Protein AF-A0A7W8EZL9-F1 (afdb_monomer)

Structure (mmCIF, N/CA/C/O backbone):
data_AF-A0A7W8EZL9-F1
#
_entry.id   AF-A0A7W8EZL9-F1
#
loop_
_atom_site.group_PDB
_atom_site.id
_atom_site.type_symbol
_atom_site.label_atom_id
_atom_site.label_alt_id
_atom_site.label_comp_id
_atom_site.label_asym_id
_atom_site.label_entity_id
_atom_site.label_seq_id
_atom_site.pdbx_PDB_ins_code
_atom_site.Cartn_x
_atom_site.Cartn_y
_atom_site.Cartn_z
_atom_site.occupancy
_atom_site.B_iso_or_equiv
_atom_site.auth_seq_id
_atom_site.auth_comp_id
_atom_site.auth_asym_id
_atom_site.auth_atom_id
_atom_site.pdbx_PDB_model_num
ATOM 1 N N . MET A 1 1 ? 24.408 17.521 -34.733 1.00 50.72 1 MET A N 1
ATOM 2 C CA . MET A 1 1 ? 23.413 16.428 -34.678 1.00 50.72 1 MET A CA 1
ATOM 3 C C . MET A 1 1 ? 22.255 16.921 -33.829 1.00 50.72 1 MET A C 1
ATOM 5 O O . MET A 1 1 ? 22.477 17.248 -32.669 1.00 50.72 1 MET A O 1
ATOM 9 N N . THR A 1 2 ? 21.087 17.134 -34.429 1.00 55.06 2 THR A N 1
ATOM 10 C CA . THR A 1 2 ? 19.998 17.903 -33.800 1.00 55.06 2 THR A CA 1
ATOM 11 C C . THR A 1 2 ? 18.978 16.982 -33.126 1.00 55.06 2 THR A C 1
ATOM 13 O O . THR A 1 2 ? 18.915 15.791 -33.429 1.00 55.06 2 THR A O 1
ATOM 16 N N . TRP A 1 3 ? 18.167 17.505 -32.199 1.00 42.34 3 TRP A N 1
ATOM 17 C CA . TRP A 1 3 ? 17.126 16.731 -31.498 1.00 42.34 3 TRP A CA 1
ATOM 18 C C . TRP A 1 3 ? 16.117 16.061 -32.454 1.00 42.34 3 TRP A C 1
ATOM 20 O O . TRP A 1 3 ? 15.594 14.992 -32.140 1.00 42.34 3 TRP A O 1
ATOM 30 N N . ALA A 1 4 ? 15.918 16.617 -33.654 1.00 45.97 4 ALA A N 1
ATOM 31 C CA . ALA A 1 4 ? 15.075 16.040 -34.701 1.00 45.97 4 ALA A CA 1
ATOM 32 C C . ALA A 1 4 ? 15.666 14.758 -35.333 1.00 45.97 4 ALA A C 1
ATOM 34 O O . ALA A 1 4 ? 14.913 13.878 -35.757 1.00 45.97 4 ALA A O 1
ATOM 35 N N . ASP A 1 5 ? 16.994 14.593 -35.327 1.00 45.16 5 ASP A N 1
ATOM 36 C CA . ASP A 1 5 ? 17.666 13.407 -35.882 1.00 45.16 5 ASP A CA 1
ATOM 37 C C . ASP A 1 5 ? 17.538 12.182 -34.959 1.00 45.16 5 ASP A C 1
ATOM 39 O O . ASP A 1 5 ? 17.477 11.045 -35.428 1.00 45.16 5 ASP A O 1
ATOM 43 N N . ARG A 1 6 ? 17.412 12.391 -33.638 1.00 48.84 6 ARG A N 1
ATOM 44 C CA . ARG A 1 6 ? 17.180 11.300 -32.668 1.00 48.84 6 ARG A CA 1
ATOM 45 C C . ARG A 1 6 ? 15.746 10.761 -32.710 1.00 48.84 6 ARG A C 1
ATOM 47 O O . ARG A 1 6 ? 15.536 9.585 -32.421 1.00 48.84 6 ARG A O 1
ATOM 54 N N . ALA A 1 7 ? 14.772 11.581 -33.109 1.00 48.62 7 ALA A N 1
ATOM 55 C CA . ALA A 1 7 ? 13.371 11.170 -33.216 1.00 48.62 7 ALA A CA 1
ATOM 56 C C . ALA A 1 7 ? 13.116 10.250 -34.426 1.00 48.62 7 ALA A C 1
ATOM 58 O O . ALA A 1 7 ? 12.355 9.289 -34.322 1.00 48.62 7 ALA A O 1
ATOM 59 N N . ARG A 1 8 ? 13.812 10.464 -35.553 1.00 48.03 8 ARG A N 1
ATOM 60 C CA . ARG A 1 8 ? 13.671 9.615 -36.754 1.00 48.03 8 ARG A CA 1
ATOM 61 C C . ARG A 1 8 ? 14.261 8.210 -36.591 1.00 48.03 8 ARG A C 1
ATOM 63 O O . ARG A 1 8 ? 13.767 7.277 -37.215 1.00 48.03 8 ARG A O 1
ATOM 70 N N . LEU A 1 9 ? 15.239 8.025 -35.702 1.00 46.66 9 LEU A N 1
ATOM 71 C CA . LEU A 1 9 ? 15.816 6.707 -35.401 1.00 46.66 9 LEU A CA 1
ATOM 72 C C . LEU A 1 9 ? 14.954 5.845 -34.458 1.00 46.66 9 LEU A C 1
ATOM 74 O O . LEU A 1 9 ? 15.150 4.635 -34.410 1.00 46.66 9 LEU A O 1
ATOM 78 N N . ARG A 1 10 ? 13.969 6.422 -33.751 1.00 46.41 10 ARG A N 1
ATOM 79 C CA . ARG A 1 10 ? 13.059 5.670 -32.859 1.00 46.41 10 ARG A CA 1
ATOM 80 C C . ARG A 1 10 ? 11.720 5.275 -33.489 1.00 46.41 10 ARG A C 1
ATOM 82 O O . ARG A 1 10 ? 11.052 4.400 -32.955 1.00 46.41 10 ARG A O 1
ATOM 89 N N . VAL A 1 11 ? 11.354 5.839 -34.642 1.00 44.09 11 VAL A N 1
ATOM 90 C CA . VAL A 1 11 ? 10.097 5.502 -35.349 1.00 44.09 11 VAL A CA 1
ATOM 91 C C . VAL A 1 11 ? 10.302 4.438 -36.448 1.00 44.09 11 VAL A C 1
ATOM 93 O O . VAL A 1 11 ? 9.348 3.805 -36.887 1.00 44.09 11 VAL A O 1
ATOM 96 N N . GLY A 1 12 ? 11.548 4.137 -36.836 1.00 38.25 12 GLY A N 1
ATOM 97 C CA . GLY A 1 12 ? 11.868 3.106 -37.839 1.00 38.25 12 GLY A CA 1
ATOM 98 C C . GLY A 1 12 ? 11.891 1.652 -37.339 1.00 38.25 12 GLY A C 1
ATOM 99 O O . GLY A 1 12 ? 12.060 0.743 -38.149 1.00 38.25 12 GLY A O 1
ATOM 100 N N . ALA A 1 13 ? 11.727 1.407 -36.035 1.00 42.81 13 ALA A N 1
ATOM 101 C CA . ALA A 1 13 ? 11.873 0.073 -35.433 1.00 42.81 13 ALA A CA 1
ATOM 102 C C . ALA A 1 13 ? 10.544 -0.676 -35.193 1.00 42.81 13 ALA A C 1
ATOM 104 O O . ALA A 1 13 ? 10.566 -1.825 -34.763 1.00 42.81 13 ALA A O 1
ATOM 105 N N . LEU A 1 14 ? 9.393 -0.062 -35.491 1.00 43.88 14 LEU A N 1
ATOM 106 C CA . LEU A 1 14 ? 8.061 -0.623 -35.200 1.00 43.88 14 LEU A CA 1
ATOM 107 C C . LEU A 1 14 ? 7.292 -1.148 -36.426 1.00 43.88 14 LEU A C 1
ATOM 109 O O . LEU A 1 14 ? 6.127 -1.506 -36.303 1.00 43.88 14 LEU A O 1
ATOM 113 N N . LEU A 1 15 ? 7.924 -1.251 -37.602 1.00 42.47 15 LEU A N 1
ATOM 114 C CA . LEU A 1 15 ? 7.253 -1.704 -38.835 1.00 42.47 15 LEU A CA 1
ATOM 115 C C . LEU A 1 15 ? 7.944 -2.870 -39.559 1.00 42.47 15 LEU A C 1
ATOM 117 O O . LEU A 1 15 ? 7.815 -3.018 -40.771 1.00 42.47 15 LEU A O 1
ATOM 121 N N . ARG A 1 16 ? 8.662 -3.738 -38.837 1.00 43.72 16 ARG A N 1
ATOM 122 C CA . ARG A 1 16 ? 9.203 -4.988 -39.405 1.00 43.72 16 ARG A CA 1
ATOM 123 C C . ARG A 1 16 ? 9.159 -6.148 -38.413 1.00 43.72 16 ARG A C 1
ATOM 125 O O . ARG A 1 16 ? 10.200 -6.635 -38.006 1.00 43.72 16 ARG A O 1
ATOM 132 N N . TYR A 1 17 ? 7.963 -6.591 -38.033 1.00 37.88 17 TYR A N 1
ATOM 133 C CA . TYR A 1 17 ? 7.749 -7.934 -37.466 1.00 37.88 17 TYR A CA 1
ATOM 134 C C . TYR A 1 17 ? 6.328 -8.416 -37.781 1.00 37.88 17 TYR A C 1
ATOM 136 O O . TYR A 1 17 ? 5.528 -8.753 -36.918 1.00 37.88 17 TYR A O 1
ATOM 144 N N . GLY A 1 18 ? 5.995 -8.381 -39.066 1.00 39.09 18 GLY A N 1
ATOM 145 C CA . GLY A 1 18 ? 4.718 -8.845 -39.583 1.00 39.09 18 GLY A CA 1
ATOM 146 C C . GLY A 1 18 ? 4.897 -9.293 -41.016 1.00 39.09 18 GLY A C 1
ATOM 147 O O . GLY A 1 18 ? 4.371 -8.649 -41.905 1.00 39.09 18 GLY A O 1
ATOM 148 N N . ASP A 1 19 ? 5.718 -10.323 -41.235 1.00 36.56 19 ASP A N 1
ATOM 149 C CA . ASP A 1 19 ? 5.642 -11.133 -42.449 1.00 36.56 19 ASP A CA 1
ATOM 150 C C . ASP A 1 19 ? 6.476 -12.420 -42.337 1.00 36.56 19 ASP A C 1
ATOM 152 O O . ASP A 1 19 ? 7.670 -12.373 -42.039 1.00 36.56 19 ASP A O 1
ATOM 156 N N . ARG A 1 20 ? 5.824 -13.543 -42.689 1.00 37.62 20 ARG A N 1
ATOM 157 C CA . ARG A 1 20 ? 6.310 -14.939 -42.840 1.00 37.62 20 ARG A CA 1
ATOM 158 C C . ARG A 1 20 ? 6.456 -15.739 -41.528 1.00 37.62 20 ARG A C 1
ATOM 160 O O . ARG A 1 20 ? 7.102 -15.296 -40.598 1.00 37.62 20 ARG A O 1
ATOM 167 N N . ALA A 1 21 ? 5.933 -16.957 -41.373 1.00 36.78 21 ALA A N 1
ATOM 168 C CA . ALA A 1 21 ? 5.342 -17.896 -42.318 1.00 36.78 21 ALA A CA 1
ATOM 169 C C . ALA A 1 21 ? 4.338 -18.820 -41.605 1.00 36.78 21 ALA A C 1
ATOM 171 O O . ALA A 1 21 ? 4.583 -19.296 -40.497 1.00 36.78 21 ALA A O 1
ATOM 172 N N . ALA A 1 22 ? 3.239 -19.125 -42.296 1.00 45.00 22 ALA A N 1
ATOM 173 C CA . ALA A 1 22 ? 2.438 -20.309 -42.040 1.00 45.00 22 ALA A CA 1
ATOM 174 C C . ALA A 1 22 ? 3.308 -21.554 -42.287 1.00 45.00 22 ALA A C 1
ATOM 176 O O . ALA A 1 22 ? 3.798 -21.763 -43.396 1.00 45.00 22 ALA A O 1
ATOM 177 N N . GLY A 1 23 ? 3.518 -22.360 -41.248 1.00 32.44 23 GLY A N 1
ATOM 178 C CA . GLY A 1 23 ? 4.362 -23.549 -41.298 1.00 32.44 23 GLY A CA 1
ATOM 179 C C . GLY A 1 23 ? 3.816 -24.662 -40.411 1.00 32.44 23 GLY A C 1
ATOM 180 O O . GLY A 1 23 ? 4.021 -24.651 -39.207 1.00 32.44 23 GLY A O 1
ATOM 181 N N . ALA A 1 24 ? 3.109 -25.593 -41.051 1.00 33.69 24 ALA A N 1
ATOM 182 C CA . ALA A 1 24 ? 2.991 -27.020 -40.743 1.00 33.69 24 ALA A CA 1
ATOM 183 C C . ALA A 1 24 ? 2.863 -27.477 -39.270 1.00 33.69 24 ALA A C 1
ATOM 185 O O . ALA A 1 24 ? 3.827 -27.576 -38.515 1.00 33.69 24 ALA A O 1
ATOM 186 N N . TRP A 1 25 ? 1.661 -27.950 -38.942 1.00 32.34 25 TRP A N 1
ATOM 187 C CA . TRP A 1 25 ? 1.390 -28.861 -37.831 1.00 32.34 25 TRP A CA 1
ATOM 188 C C . TRP A 1 25 ? 2.060 -30.228 -38.050 1.00 32.34 25 TRP A C 1
ATOM 190 O O . TRP A 1 25 ? 1.836 -30.837 -39.099 1.00 32.34 25 TRP A O 1
ATOM 200 N N . PRO A 1 26 ? 2.742 -30.810 -37.048 1.00 36.78 26 PRO A N 1
ATOM 201 C CA . PRO A 1 26 ? 2.978 -32.243 -37.006 1.00 36.78 26 PRO A CA 1
ATOM 202 C C . PRO A 1 26 ? 1.987 -32.923 -36.050 1.00 36.78 26 PRO A C 1
ATOM 204 O O . PRO A 1 26 ? 2.109 -32.858 -34.828 1.00 36.78 26 PRO A O 1
ATOM 207 N N . GLN A 1 27 ? 1.033 -33.666 -36.619 1.00 46.28 27 GLN A N 1
ATOM 208 C CA . GLN A 1 27 ? 0.380 -34.776 -35.925 1.00 46.28 27 GLN A CA 1
ATOM 209 C C . GLN A 1 27 ? 1.429 -35.845 -35.576 1.00 46.28 27 GLN A C 1
ATOM 211 O O . GLN A 1 27 ? 1.946 -36.506 -36.477 1.00 46.28 27 GLN A O 1
ATOM 216 N N . ARG A 1 28 ? 1.665 -36.129 -34.289 1.00 43.06 28 ARG A N 1
ATOM 217 C CA . ARG A 1 28 ? 2.178 -37.445 -33.860 1.00 43.06 28 ARG A CA 1
ATOM 218 C C . ARG A 1 28 ? 1.486 -37.962 -32.597 1.00 43.06 28 ARG A C 1
ATOM 220 O O . ARG A 1 28 ? 1.788 -37.596 -31.473 1.00 43.06 28 ARG A O 1
ATOM 227 N N . ARG A 1 29 ? 0.528 -38.849 -32.876 1.00 40.72 29 ARG A N 1
ATOM 228 C CA . ARG A 1 29 ? 0.106 -40.068 -32.165 1.00 40.72 29 ARG A CA 1
ATOM 229 C C . ARG A 1 29 ? 0.638 -40.300 -30.737 1.00 40.72 29 ARG A C 1
ATOM 231 O O . ARG A 1 29 ? 1.798 -40.636 -30.536 1.00 40.72 29 ARG A O 1
ATOM 238 N N . ARG A 1 30 ? -0.328 -40.311 -29.811 1.00 46.62 30 ARG A N 1
ATOM 239 C CA . ARG A 1 30 ? -0.578 -41.296 -28.737 1.00 46.62 30 ARG A CA 1
ATOM 240 C C . ARG A 1 30 ? 0.568 -42.267 -28.412 1.00 46.62 30 ARG A C 1
ATOM 242 O O . ARG A 1 30 ? 0.774 -43.236 -29.142 1.00 46.62 30 ARG A O 1
ATOM 249 N N . ARG A 1 31 ? 1.115 -42.143 -27.201 1.00 41.78 31 ARG A N 1
ATOM 250 C CA . ARG A 1 31 ? 1.396 -43.295 -26.333 1.0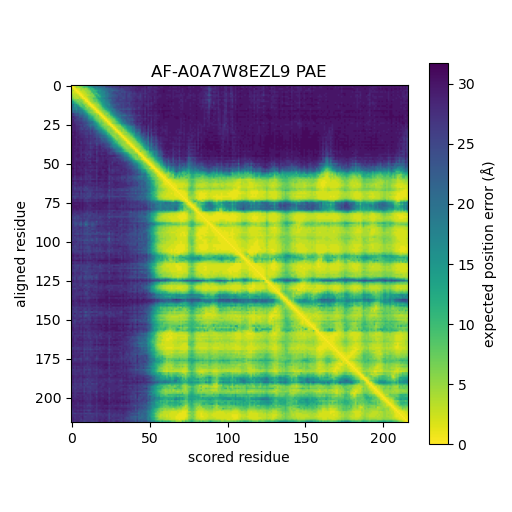0 41.78 31 ARG A CA 1
ATOM 251 C C . ARG A 1 31 ? 0.967 -42.977 -24.906 1.00 41.78 31 ARG A C 1
ATOM 253 O O . ARG A 1 31 ? 1.402 -42.004 -24.308 1.00 41.78 31 ARG A O 1
ATOM 260 N N . SER A 1 32 ? 0.058 -43.808 -24.423 1.00 40.78 32 SER A N 1
ATOM 261 C CA . SER A 1 32 ? -0.443 -43.859 -23.063 1.00 40.78 32 SER A CA 1
ATOM 262 C C . SER A 1 32 ? 0.686 -44.233 -22.106 1.00 40.78 32 SER A C 1
ATOM 264 O O . SER A 1 32 ? 1.330 -45.261 -22.301 1.00 40.78 32 SER A O 1
ATOM 266 N N . ALA A 1 33 ? 0.866 -43.457 -21.044 1.00 37.91 33 ALA A N 1
ATOM 267 C CA . ALA A 1 33 ? 1.546 -43.905 -19.839 1.00 37.91 33 ALA A CA 1
ATOM 268 C C . ALA A 1 33 ? 0.655 -43.528 -18.654 1.00 37.91 33 ALA A C 1
ATOM 270 O O . ALA A 1 33 ? 0.524 -42.363 -18.290 1.00 37.91 33 ALA A O 1
ATOM 271 N N . ARG A 1 34 ? -0.028 -44.541 -18.112 1.00 41.44 34 ARG A N 1
ATOM 272 C CA . ARG A 1 34 ? -0.633 -44.489 -16.783 1.00 41.44 34 ARG A CA 1
ATOM 273 C C . ARG A 1 34 ? 0.505 -44.256 -15.790 1.00 41.44 34 ARG A C 1
ATOM 275 O O . ARG A 1 34 ? 1.367 -45.121 -15.670 1.00 41.44 34 ARG A O 1
ATOM 282 N N . ALA A 1 35 ? 0.494 -43.130 -15.090 1.00 38.41 35 ALA A N 1
ATOM 283 C CA . ALA A 1 35 ? 1.269 -42.952 -13.870 1.00 38.41 35 ALA A CA 1
ATOM 284 C C . ALA A 1 35 ? 0.278 -42.856 -12.710 1.00 38.41 35 ALA A C 1
ATOM 286 O O . ALA A 1 35 ? -0.702 -42.114 -12.767 1.00 38.41 35 ALA A O 1
ATOM 287 N N . ALA A 1 36 ? 0.489 -43.735 -11.737 1.00 36.88 36 ALA A N 1
ATOM 288 C CA . ALA A 1 36 ? -0.412 -44.037 -10.647 1.00 36.88 36 ALA A CA 1
ATOM 289 C C . ALA A 1 36 ? -0.671 -42.820 -9.752 1.00 36.88 36 ALA A C 1
ATOM 291 O O . ALA A 1 36 ? 0.246 -42.111 -9.344 1.00 36.88 36 ALA A O 1
ATOM 292 N N . VAL A 1 37 ? -1.945 -42.638 -9.417 1.00 40.25 37 VAL A N 1
ATOM 293 C CA . VAL A 1 37 ? -2.403 -41.812 -8.304 1.00 40.25 37 VAL A CA 1
ATOM 294 C C . VAL A 1 37 ? -1.892 -42.457 -7.018 1.00 40.25 37 VAL A C 1
ATOM 296 O O . VAL A 1 37 ? -2.351 -43.533 -6.646 1.00 40.25 37 VAL A O 1
ATOM 299 N N . ALA A 1 38 ? -0.954 -41.806 -6.338 1.00 38.72 38 ALA A N 1
ATOM 300 C CA . ALA A 1 38 ? -0.678 -42.062 -4.931 1.00 38.72 38 ALA A CA 1
ATOM 301 C C . ALA A 1 38 ? -1.292 -40.912 -4.129 1.00 38.72 38 ALA A C 1
ATOM 303 O O . ALA A 1 38 ? -0.630 -39.934 -3.792 1.00 38.72 38 ALA A O 1
ATOM 304 N N . ALA A 1 39 ? -2.597 -41.010 -3.878 1.00 38.03 39 ALA A N 1
ATOM 305 C CA . ALA A 1 39 ? -3.237 -40.221 -2.842 1.00 38.03 39 ALA A CA 1
ATOM 306 C C . ALA A 1 39 ? -2.803 -40.816 -1.498 1.00 38.03 39 ALA A C 1
ATOM 308 O O . ALA A 1 39 ? -3.225 -41.912 -1.132 1.00 38.03 39 ALA A O 1
ATOM 309 N N . LEU A 1 40 ? -1.938 -40.109 -0.774 1.00 36.03 40 LEU A N 1
ATOM 310 C CA . LEU A 1 40 ? -1.767 -40.330 0.657 1.00 36.03 40 LEU A CA 1
ATOM 311 C C . LEU A 1 40 ? -3.064 -39.880 1.333 1.00 36.03 40 LEU A C 1
ATOM 313 O O . LEU A 1 40 ? -3.257 -38.708 1.645 1.00 36.03 40 LEU A O 1
ATOM 317 N N . ALA A 1 41 ? -3.984 -40.826 1.494 1.00 39.94 41 ALA A N 1
ATOM 318 C CA . ALA A 1 41 ? -5.137 -40.668 2.355 1.00 39.94 41 ALA A CA 1
ATOM 319 C C . ALA A 1 41 ? -4.627 -40.580 3.797 1.00 39.94 41 ALA A C 1
ATOM 321 O O . ALA A 1 41 ? -4.311 -41.591 4.422 1.00 39.94 41 ALA A O 1
ATOM 322 N N . MET A 1 42 ? -4.534 -39.364 4.333 1.00 41.34 42 MET A N 1
ATOM 323 C CA . MET A 1 42 ? -4.603 -39.198 5.777 1.00 41.34 42 MET A CA 1
ATOM 324 C C . MET A 1 42 ? -5.999 -39.656 6.198 1.00 41.34 42 MET A C 1
ATOM 326 O O . MET A 1 42 ? -6.994 -38.989 5.917 1.00 41.34 42 MET A O 1
ATOM 330 N N . THR A 1 43 ? -6.087 -40.814 6.845 1.00 42.41 43 THR A N 1
ATOM 331 C CA . THR A 1 43 ? -7.250 -41.204 7.642 1.00 42.41 43 THR A CA 1
ATOM 332 C C . THR A 1 43 ? -7.387 -40.213 8.793 1.00 42.41 43 THR A C 1
ATOM 334 O O . THR A 1 43 ? -6.880 -40.437 9.890 1.00 42.41 43 THR A O 1
ATOM 337 N N . ALA A 1 44 ? -8.056 -39.089 8.540 1.00 45.50 44 ALA A N 1
ATOM 338 C CA . ALA A 1 44 ? -8.675 -38.319 9.599 1.00 45.50 44 ALA A CA 1
ATOM 339 C C . ALA A 1 44 ? -9.789 -39.200 10.172 1.00 45.50 44 ALA A C 1
ATOM 341 O O . ALA A 1 44 ? -10.765 -39.515 9.490 1.00 45.50 44 ALA A O 1
ATOM 342 N N . VAL A 1 45 ? -9.599 -39.658 11.407 1.00 42.31 45 VAL A N 1
ATOM 343 C CA . VAL A 1 45 ? -10.655 -40.269 12.211 1.00 42.31 45 VAL A CA 1
ATOM 344 C C . VAL A 1 45 ? -11.785 -39.245 12.292 1.00 42.31 45 VAL A C 1
ATOM 346 O O . VAL A 1 45 ? -11.684 -38.256 13.013 1.00 42.31 45 VAL A O 1
ATOM 349 N N . LEU A 1 46 ? -12.840 -39.446 11.502 1.00 40.22 46 LEU A N 1
ATOM 350 C CA . LEU A 1 46 ? -14.080 -38.692 11.617 1.00 40.22 46 LEU A CA 1
ATOM 351 C C . LEU A 1 46 ? -14.728 -39.106 12.936 1.00 40.22 46 LEU A C 1
ATOM 353 O O . LEU A 1 46 ? -15.461 -40.091 13.005 1.00 40.22 46 LEU A O 1
ATOM 357 N N . THR A 1 47 ? -14.431 -38.372 14.004 1.00 48.94 47 THR A N 1
ATOM 358 C CA . THR A 1 47 ? -15.311 -38.363 15.165 1.00 48.94 47 THR A CA 1
ATOM 359 C C . THR A 1 47 ? -16.610 -37.682 14.718 1.00 48.94 47 THR A C 1
ATOM 361 O O . THR A 1 47 ? -16.573 -36.546 14.240 1.00 48.94 47 THR A O 1
ATOM 364 N N . PRO A 1 48 ? -17.783 -38.327 14.842 1.00 45.53 48 PRO A N 1
ATOM 365 C CA . PRO A 1 48 ? -19.055 -37.767 14.373 1.00 45.53 48 PRO A CA 1
ATOM 366 C C . PRO A 1 48 ? -19.556 -36.568 15.206 1.00 45.53 48 PRO A C 1
ATOM 368 O O . PRO A 1 48 ? -20.713 -36.186 15.095 1.00 45.53 48 PRO A O 1
ATOM 371 N N . ASN A 1 49 ? -18.685 -35.950 16.009 1.00 45.88 49 ASN A N 1
ATOM 372 C CA . ASN A 1 49 ? -18.991 -34.836 16.904 1.00 45.88 49 ASN A CA 1
ATOM 373 C C . ASN A 1 49 ? -18.065 -33.623 16.722 1.00 45.88 49 ASN A C 1
ATOM 375 O O . ASN A 1 49 ? -18.038 -32.746 17.583 1.00 45.88 49 ASN A O 1
ATOM 379 N N . ALA A 1 50 ? -17.322 -33.529 15.613 1.00 42.66 50 ALA A N 1
ATOM 380 C CA . ALA A 1 50 ? -16.670 -32.277 15.240 1.00 42.66 50 ALA A CA 1
ATOM 381 C C . ALA A 1 50 ? -17.742 -31.275 14.779 1.00 42.66 50 ALA A C 1
ATOM 383 O O . ALA A 1 50 ? -18.000 -31.104 13.589 1.00 42.66 50 ALA A O 1
ATOM 384 N N . THR A 1 51 ? -18.411 -30.644 15.746 1.00 48.41 51 THR A N 1
ATOM 385 C CA . THR A 1 51 ? -19.177 -29.417 15.537 1.00 48.41 51 THR A CA 1
ATOM 386 C C . THR A 1 51 ? -18.304 -28.468 14.734 1.00 48.41 51 THR A C 1
ATOM 388 O O . THR A 1 51 ? -17.244 -28.067 15.214 1.00 48.41 51 THR A O 1
ATOM 391 N N . LEU A 1 52 ? -18.730 -28.153 13.508 1.00 46.53 52 LEU A N 1
ATOM 392 C CA . LEU A 1 52 ? -18.169 -27.072 12.709 1.00 46.53 52 LEU A CA 1
ATOM 393 C C . LEU A 1 52 ? -18.207 -25.822 13.590 1.00 46.53 52 LEU A C 1
ATOM 395 O O . LEU A 1 52 ? -19.272 -25.239 13.789 1.00 46.53 52 LEU A O 1
ATOM 399 N N . SER A 1 53 ? -17.070 -25.463 14.191 1.00 40.56 53 SER A N 1
ATOM 400 C CA . SER A 1 53 ? -16.951 -24.193 14.891 1.00 40.56 53 SER A CA 1
ATOM 401 C C . SER A 1 53 ? -17.335 -23.115 13.882 1.00 40.56 53 SER A C 1
ATOM 403 O O . SER A 1 53 ? -16.787 -23.124 12.773 1.00 40.56 53 SER A O 1
ATOM 405 N N . PRO A 1 54 ? -18.298 -22.234 14.201 1.00 48.66 54 PRO A N 1
ATOM 406 C CA . PRO A 1 54 ? -18.619 -21.134 13.310 1.00 48.66 54 PRO A CA 1
ATOM 407 C C . PRO A 1 54 ? -17.316 -20.391 13.029 1.00 48.66 54 PRO A C 1
ATOM 409 O O . PRO A 1 54 ? -16.566 -20.094 13.962 1.00 48.66 54 PRO A O 1
ATOM 412 N N . ALA A 1 55 ? -17.015 -20.171 11.746 1.00 56.16 55 ALA A N 1
ATOM 413 C CA . ALA A 1 55 ? -15.865 -19.376 11.348 1.00 56.16 55 ALA A CA 1
ATOM 414 C C . ALA A 1 55 ? -15.931 -18.066 12.139 1.00 56.16 55 ALA A C 1
ATOM 416 O O . ALA A 1 55 ? -16.924 -17.341 12.042 1.00 56.16 55 ALA A O 1
ATOM 417 N N . ALA A 1 56 ? -14.937 -17.832 12.999 1.00 62.56 56 ALA A N 1
ATOM 418 C CA . ALA A 1 56 ? -14.906 -16.640 13.829 1.00 62.56 56 ALA A CA 1
ATOM 419 C C . ALA A 1 56 ? -15.027 -15.423 12.907 1.00 62.56 56 ALA A C 1
ATOM 421 O O . ALA A 1 56 ? -14.308 -15.329 11.909 1.00 62.56 56 ALA A O 1
ATOM 422 N N . ALA A 1 57 ? -15.974 -14.534 13.209 1.00 70.88 57 ALA A N 1
ATOM 423 C CA . ALA A 1 57 ? -16.135 -13.305 12.450 1.00 70.88 57 ALA A CA 1
ATOM 424 C C . ALA A 1 57 ? -14.799 -12.550 12.449 1.00 70.88 57 ALA A C 1
ATOM 426 O O . ALA A 1 57 ? -14.148 -12.431 13.491 1.00 70.88 57 ALA A O 1
ATOM 427 N N . ALA A 1 58 ? -14.375 -12.085 11.274 1.00 73.62 58 ALA A N 1
ATOM 428 C CA . ALA A 1 58 ? -13.148 -11.314 11.158 1.00 73.62 58 ALA A CA 1
ATOM 429 C C . ALA A 1 58 ? -13.250 -10.040 12.025 1.00 73.62 58 ALA A C 1
ATOM 431 O O . ALA A 1 58 ? -14.313 -9.413 12.056 1.00 73.62 58 ALA A O 1
ATOM 432 N N . PRO A 1 59 ? -12.186 -9.659 12.756 1.00 76.50 59 PRO A N 1
ATOM 433 C CA . PRO A 1 59 ? -12.262 -8.556 13.705 1.00 76.50 59 PRO A CA 1
ATOM 434 C C . PRO A 1 59 ? -12.506 -7.219 13.000 1.00 76.50 59 PRO A C 1
ATOM 436 O O . PRO A 1 59 ? -11.880 -6.900 11.993 1.00 76.50 59 PRO A O 1
ATOM 439 N N . THR A 1 60 ? -13.388 -6.402 13.568 1.00 83.00 60 THR A N 1
ATOM 440 C CA . THR A 1 60 ? -13.615 -5.008 13.148 1.00 83.00 60 THR A CA 1
ATOM 441 C C . THR A 1 60 ? -12.729 -4.024 13.917 1.00 83.00 60 THR A C 1
ATOM 443 O O . THR A 1 60 ? -12.923 -2.819 13.840 1.00 83.00 60 THR A O 1
ATOM 446 N N . ALA A 1 61 ? -11.781 -4.524 14.708 1.00 85.44 61 ALA A N 1
ATOM 447 C CA . ALA A 1 61 ? -10.770 -3.697 15.344 1.00 85.44 61 ALA A CA 1
ATOM 448 C C . ALA A 1 61 ? -9.594 -3.492 14.385 1.00 85.44 61 ALA A C 1
ATOM 450 O O . ALA A 1 61 ? -9.219 -4.410 13.654 1.00 85.44 61 ALA A O 1
ATOM 451 N N . ASP A 1 62 ? -9.000 -2.304 14.444 1.00 87.00 62 ASP A N 1
ATOM 452 C CA . ASP A 1 62 ? -7.741 -2.003 13.776 1.00 87.00 62 ASP A CA 1
ATOM 453 C C . ASP A 1 62 ? -6.625 -2.922 14.283 1.00 87.00 62 ASP A C 1
ATOM 455 O O . ASP A 1 62 ? -6.367 -3.011 15.486 1.00 87.00 62 ASP A O 1
ATOM 459 N N . MET A 1 63 ? -5.938 -3.576 13.353 1.00 90.00 63 MET A N 1
ATOM 460 C CA . MET A 1 63 ? -4.789 -4.437 13.618 1.00 90.00 63 MET A CA 1
ATOM 461 C C . MET A 1 63 ? -3.581 -4.003 12.779 1.00 90.00 63 MET A C 1
ATOM 463 O O . MET A 1 63 ? -3.742 -3.292 11.781 1.00 90.00 63 MET A O 1
ATOM 467 N N . PRO A 1 64 ? -2.362 -4.448 13.129 1.00 90.06 64 PRO A N 1
ATOM 468 C CA . PRO A 1 64 ? -1.209 -4.298 12.252 1.00 90.06 64 PRO A CA 1
ATOM 469 C C . PRO A 1 64 ? -1.461 -4.928 10.876 1.00 90.06 64 PRO A C 1
ATOM 471 O O . PRO A 1 64 ? -2.186 -5.921 10.753 1.00 90.06 64 PRO A O 1
ATOM 474 N N . LEU A 1 65 ? -0.821 -4.380 9.840 1.00 91.00 65 LEU A N 1
ATOM 475 C CA . LEU A 1 65 ? -0.773 -5.052 8.541 1.00 91.00 65 LEU A CA 1
ATOM 476 C C . LEU A 1 65 ? -0.096 -6.431 8.688 1.00 91.00 65 LEU A C 1
ATOM 478 O O . LEU A 1 65 ? 0.824 -6.572 9.499 1.00 91.00 65 LEU A O 1
ATOM 482 N N . PRO A 1 66 ? -0.496 -7.449 7.901 1.00 90.12 66 PRO A N 1
ATOM 483 C CA . PRO A 1 66 ? 0.153 -8.756 7.921 1.00 90.12 66 PRO A CA 1
ATOM 484 C C . PRO A 1 66 ? 1.656 -8.646 7.674 1.00 90.12 66 PRO A C 1
ATOM 486 O O . PRO A 1 66 ? 2.103 -7.844 6.850 1.00 90.12 66 PRO A O 1
ATOM 489 N N . SER A 1 67 ? 2.435 -9.465 8.377 1.00 88.44 67 SER A N 1
ATOM 490 C CA . SER A 1 67 ? 3.861 -9.627 8.106 1.00 88.44 67 SER A CA 1
ATOM 491 C C . SER A 1 67 ? 4.081 -10.506 6.867 1.00 88.44 67 SER A C 1
ATOM 493 O O . SER A 1 67 ? 3.275 -11.385 6.559 1.00 88.44 67 SER A O 1
ATOM 495 N N . GLY A 1 68 ? 5.182 -10.270 6.147 1.00 92.75 68 GLY A N 1
ATOM 496 C CA . GLY A 1 68 ? 5.520 -10.981 4.909 1.00 92.75 68 GLY A CA 1
ATOM 497 C C . GLY A 1 68 ? 5.173 -10.203 3.637 1.00 92.75 68 GLY A C 1
A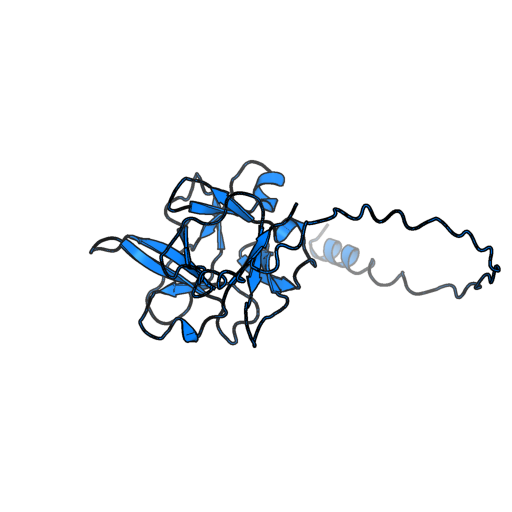TOM 498 O O . GLY A 1 68 ? 4.830 -9.022 3.691 1.00 92.75 68 GLY A O 1
ATOM 499 N N . VAL A 1 69 ? 5.306 -10.868 2.485 1.00 95.88 69 VAL A N 1
ATOM 500 C CA . VAL A 1 69 ? 5.047 -10.266 1.170 1.00 95.88 69 VAL A CA 1
ATOM 501 C C . VAL A 1 69 ? 3.618 -10.568 0.723 1.00 95.88 69 VAL A C 1
ATOM 503 O O . VAL A 1 69 ? 3.146 -11.704 0.786 1.00 95.88 69 VAL A O 1
ATOM 506 N N . PHE A 1 70 ? 2.913 -9.543 0.256 1.00 95.75 70 PHE A N 1
ATOM 507 C CA . PHE A 1 70 ? 1.529 -9.647 -0.192 1.00 95.75 70 PHE A CA 1
ATOM 508 C C . PHE A 1 70 ? 1.231 -8.716 -1.371 1.00 95.75 70 PHE A C 1
ATOM 510 O O . PHE A 1 70 ? 1.972 -7.782 -1.674 1.00 95.75 70 PHE A O 1
ATOM 517 N N . ARG A 1 71 ? 0.107 -8.972 -2.040 1.00 95.06 71 ARG A N 1
ATOM 518 C CA . ARG A 1 71 ? -0.540 -8.057 -2.983 1.00 95.06 71 ARG A CA 1
ATOM 519 C C . ARG A 1 71 ? -1.746 -7.415 -2.311 1.00 95.06 71 ARG A C 1
ATOM 521 O O . ARG A 1 71 ? -2.481 -8.084 -1.586 1.00 95.06 71 ARG A O 1
ATOM 528 N N . LEU A 1 72 ? -1.966 -6.137 -2.596 1.00 93.81 72 LEU A N 1
ATOM 529 C CA . LEU A 1 72 ? -3.183 -5.424 -2.221 1.00 93.81 72 LEU A CA 1
ATOM 530 C C . LEU A 1 72 ? -4.146 -5.444 -3.402 1.00 93.81 72 LEU A C 1
ATOM 532 O O . LEU A 1 72 ? -3.935 -4.729 -4.382 1.00 93.81 72 LEU A O 1
ATOM 536 N N . GLN A 1 73 ? -5.163 -6.295 -3.318 1.00 91.44 73 GLN A N 1
ATOM 537 C CA . GLN A 1 73 ? -6.179 -6.468 -4.350 1.00 91.44 73 GLN A CA 1
ATOM 538 C C . GLN A 1 73 ? -7.449 -5.699 -3.995 1.00 91.44 73 GLN A C 1
ATOM 540 O O . GLN A 1 73 ? -7.882 -5.693 -2.842 1.00 91.44 73 GLN A O 1
ATOM 545 N N . LEU A 1 74 ? -8.075 -5.092 -4.997 1.00 87.19 74 LEU A N 1
ATOM 546 C CA . LEU A 1 74 ? -9.362 -4.442 -4.845 1.00 87.19 74 LEU A CA 1
ATOM 547 C C . LEU A 1 74 ? -10.518 -5.445 -4.859 1.00 87.19 74 LEU A C 1
ATOM 549 O O . LEU A 1 74 ? -10.762 -6.167 -5.817 1.00 87.19 74 LEU A O 1
ATOM 553 N N . GLY A 1 75 ? -11.293 -5.398 -3.789 1.00 72.19 75 GLY A N 1
ATOM 554 C CA . GLY A 1 75 ? -12.643 -5.909 -3.683 1.00 72.19 75 GLY A CA 1
ATOM 555 C C . GLY A 1 75 ? -12.755 -7.377 -3.285 1.00 72.19 75 GLY A C 1
ATOM 556 O O . GLY A 1 75 ? -12.937 -8.275 -4.105 1.00 72.19 75 GLY A O 1
ATOM 557 N N . SER A 1 76 ? -12.820 -7.584 -1.973 1.00 54.47 76 SER A N 1
ATOM 558 C CA . SER A 1 76 ? -13.633 -8.659 -1.412 1.00 54.47 76 SER A CA 1
ATOM 559 C C . SER A 1 76 ? -15.127 -8.323 -1.602 1.00 54.47 76 SER A C 1
ATOM 561 O O . SER A 1 76 ? -15.550 -7.181 -1.426 1.00 54.47 76 SER A O 1
ATOM 563 N N . GLY A 1 77 ? -15.950 -9.305 -1.994 1.00 45.72 77 GLY A N 1
ATOM 564 C CA . GLY A 1 77 ? -17.407 -9.142 -2.153 1.00 45.72 77 GLY A CA 1
ATOM 565 C C . GLY A 1 77 ? -17.913 -8.990 -3.600 1.00 45.72 77 GLY A C 1
ATOM 566 O O . GLY A 1 77 ? -17.219 -9.297 -4.564 1.00 45.72 77 GLY A O 1
ATOM 567 N N . ARG A 1 78 ? -19.177 -8.561 -3.769 1.00 36.59 78 ARG A N 1
ATOM 568 C CA . ARG A 1 78 ? -19.934 -8.628 -5.048 1.00 36.59 78 ARG A CA 1
ATOM 569 C C . ARG A 1 78 ? -19.453 -7.683 -6.165 1.00 36.59 78 ARG A C 1
ATOM 571 O O . ARG A 1 78 ? -19.942 -7.795 -7.284 1.00 36.59 78 ARG A O 1
ATOM 578 N N . HIS A 1 79 ? -18.516 -6.783 -5.874 1.00 49.41 79 HIS A N 1
ATOM 579 C CA . HIS A 1 79 ? -17.976 -5.795 -6.819 1.00 49.41 79 HIS A CA 1
ATOM 580 C C . HIS A 1 79 ? -16.446 -5.884 -6.960 1.00 49.41 79 HIS A C 1
ATOM 582 O O . HIS A 1 79 ? -15.807 -4.904 -7.335 1.00 49.41 79 HIS A O 1
ATOM 588 N N . GLY A 1 80 ? -15.861 -7.045 -6.633 1.00 57.81 80 GLY A N 1
ATOM 589 C CA . GLY A 1 80 ? -14.424 -7.286 -6.737 1.00 57.81 80 GLY A CA 1
ATOM 590 C C . GLY A 1 80 ? -13.872 -7.037 -8.133 1.00 57.81 80 GLY A C 1
ATOM 591 O O . GLY A 1 80 ? -14.399 -7.579 -9.106 1.00 57.81 80 GLY A O 1
ATOM 592 N N . THR A 1 81 ? -12.816 -6.228 -8.234 1.00 72.69 81 THR A N 1
ATOM 593 C CA . THR A 1 81 ? -12.057 -6.080 -9.477 1.00 72.69 81 THR A CA 1
ATOM 594 C C . THR A 1 81 ? -10.809 -6.964 -9.392 1.00 72.69 81 THR A C 1
ATOM 596 O O . THR A 1 81 ? -10.211 -7.142 -8.336 1.00 72.69 81 THR A O 1
ATOM 599 N N . ASP A 1 82 ? -10.395 -7.584 -10.496 1.00 84.19 82 ASP A N 1
ATOM 600 C CA . ASP A 1 82 ? -9.121 -8.326 -10.560 1.00 84.19 82 ASP A CA 1
ATOM 601 C C . ASP A 1 82 ? -7.942 -7.340 -10.660 1.00 84.19 82 ASP A C 1
ATOM 603 O O . ASP A 1 82 ? -7.097 -7.439 -11.546 1.00 84.19 82 ASP A O 1
ATOM 607 N N . GLU A 1 83 ? -7.935 -6.308 -9.814 1.00 90.19 83 GLU A N 1
ATOM 608 C CA . GLU A 1 83 ? -6.997 -5.192 -9.856 1.00 90.19 83 GLU A CA 1
ATOM 609 C C . GLU A 1 83 ? -6.191 -5.108 -8.568 1.00 90.19 83 GLU A C 1
ATOM 611 O O . GLU A 1 83 ? -6.719 -5.223 -7.466 1.00 90.19 83 GLU A O 1
ATOM 616 N N . CYS A 1 84 ? -4.896 -4.877 -8.723 1.00 92.69 84 CYS A N 1
ATOM 617 C CA . CYS A 1 84 ? -3.929 -4.807 -7.651 1.00 92.69 84 CYS A CA 1
ATOM 618 C C . CYS A 1 84 ? -3.256 -3.435 -7.643 1.00 92.69 84 CYS A C 1
ATOM 620 O O . CYS A 1 84 ? -2.951 -2.867 -8.703 1.00 92.69 84 CYS A O 1
ATOM 622 N N . LEU A 1 85 ? -2.969 -2.936 -6.441 1.00 93.75 85 LEU A N 1
ATOM 623 C CA . LEU A 1 85 ? -2.133 -1.759 -6.245 1.00 93.75 85 LEU A CA 1
ATOM 624 C C . LEU A 1 85 ? -0.748 -2.023 -6.843 1.00 93.75 85 LEU A C 1
ATOM 626 O O . LEU A 1 85 ? -0.070 -2.984 -6.469 1.00 93.75 85 LEU A O 1
ATOM 630 N N . THR A 1 86 ? -0.356 -1.187 -7.797 1.00 93.75 86 THR A N 1
ATOM 631 C CA . THR A 1 86 ? 0.841 -1.365 -8.618 1.00 93.75 86 THR A CA 1
ATOM 632 C C . THR A 1 86 ? 1.670 -0.090 -8.599 1.00 93.75 86 THR A C 1
ATOM 634 O O . THR A 1 86 ? 1.140 0.995 -8.837 1.00 93.75 86 THR A O 1
ATOM 637 N N . VAL A 1 87 ? 2.975 -0.226 -8.373 1.00 92.44 87 VAL A N 1
ATOM 638 C CA . VAL A 1 87 ? 3.925 0.885 -8.500 1.00 92.44 87 VAL A CA 1
ATOM 639 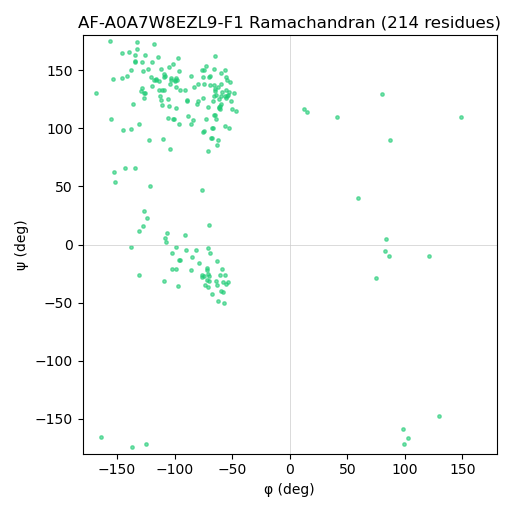C C . VAL A 1 87 ? 4.010 1.337 -9.963 1.00 92.44 87 VAL A C 1
ATOM 641 O O . VAL A 1 87 ? 4.243 0.525 -10.864 1.00 92.44 87 VAL A O 1
ATOM 644 N N . ALA A 1 88 ? 3.829 2.631 -10.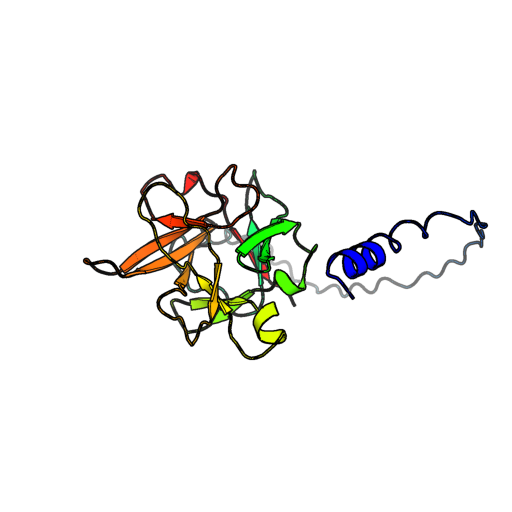209 1.00 89.81 88 ALA A N 1
ATOM 645 C CA . ALA A 1 88 ? 4.162 3.308 -11.459 1.00 89.81 88 ALA A CA 1
ATOM 646 C C . ALA A 1 88 ? 5.228 4.383 -11.197 1.00 89.81 88 ALA A C 1
ATOM 648 O O . ALA A 1 88 ? 5.569 4.645 -10.049 1.00 89.81 88 ALA A O 1
ATOM 649 N N . ASP A 1 89 ? 5.754 4.995 -12.259 1.00 83.69 89 ASP A N 1
ATOM 650 C CA . ASP A 1 89 ? 6.959 5.836 -12.195 1.00 83.69 89 ASP A CA 1
ATOM 651 C C . ASP A 1 89 ? 6.893 6.964 -11.145 1.00 83.69 89 ASP A C 1
ATOM 653 O O . ASP A 1 89 ? 7.919 7.289 -10.560 1.00 83.69 89 ASP A O 1
ATOM 657 N N . TYR A 1 90 ? 5.706 7.523 -10.869 1.00 77.62 90 TYR A N 1
ATOM 658 C CA . TYR A 1 90 ? 5.511 8.572 -9.850 1.00 77.62 90 TYR A CA 1
ATOM 659 C C . TYR A 1 90 ? 4.249 8.399 -8.991 1.00 77.62 90 TYR A C 1
ATOM 661 O O . TYR A 1 90 ? 4.008 9.186 -8.079 1.00 77.62 90 TYR A O 1
ATOM 669 N N . ASP A 1 91 ? 3.449 7.368 -9.260 1.00 85.62 91 ASP A N 1
ATOM 670 C CA . ASP A 1 91 ? 2.115 7.197 -8.683 1.00 85.62 91 ASP A CA 1
ATOM 671 C C . ASP A 1 91 ? 1.855 5.738 -8.311 1.00 85.62 91 ASP A C 1
ATOM 673 O O . ASP A 1 91 ? 2.545 4.818 -8.763 1.00 85.62 91 ASP A O 1
ATOM 677 N N . LEU A 1 92 ? 0.802 5.521 -7.524 1.00 89.62 92 LEU A N 1
ATOM 678 C CA . LEU A 1 92 ? 0.251 4.196 -7.277 1.00 89.62 92 LEU A CA 1
ATOM 679 C C . LEU A 1 92 ? -1.040 4.010 -8.061 1.00 89.62 92 LEU A C 1
ATOM 681 O O . LEU A 1 92 ? -2.022 4.732 -7.875 1.00 89.62 92 LEU A O 1
ATOM 685 N N . VAL A 1 93 ? -1.029 3.016 -8.943 1.00 90.50 93 VAL A N 1
ATOM 686 C CA . VAL A 1 93 ? -2.104 2.784 -9.906 1.00 90.50 93 VAL A CA 1
ATOM 687 C C . VAL A 1 93 ? -2.754 1.424 -9.720 1.00 90.50 93 VAL A C 1
ATOM 689 O O . VAL A 1 93 ? -2.139 0.478 -9.222 1.00 90.50 93 VAL A O 1
ATOM 692 N N . PHE A 1 94 ? -3.991 1.299 -10.189 1.00 89.81 94 PHE A N 1
ATOM 693 C CA . PHE A 1 94 ? -4.672 0.013 -10.278 1.00 89.81 94 PHE A CA 1
ATOM 694 C C . PHE A 1 94 ? -4.390 -0.641 -11.627 1.00 89.81 94 PHE A C 1
ATOM 696 O O . PHE A 1 94 ? -4.593 -0.055 -12.691 1.00 89.81 94 PHE A O 1
ATOM 703 N N . ARG A 1 95 ? -3.866 -1.868 -11.592 1.00 91.25 95 ARG A N 1
ATOM 704 C CA . ARG A 1 95 ? -3.635 -2.701 -12.781 1.00 91.25 95 ARG A CA 1
ATOM 705 C C . ARG A 1 95 ? -4.132 -4.100 -12.513 1.00 91.25 95 ARG A C 1
ATOM 707 O O . ARG A 1 95 ? -4.148 -4.530 -11.366 1.00 91.25 95 ARG A O 1
ATOM 714 N N . LYS A 1 96 ? -4.433 -4.843 -13.577 1.00 91.56 96 LYS A N 1
ATOM 715 C CA . LYS A 1 96 ? -4.789 -6.255 -13.462 1.00 91.56 96 LYS A CA 1
ATOM 716 C C . LYS A 1 96 ? -3.784 -7.011 -12.579 1.00 91.56 96 LYS A C 1
ATOM 718 O O . LYS A 1 96 ? -2.567 -6.894 -12.779 1.00 91.56 96 LYS A O 1
ATOM 723 N N . CYS A 1 97 ? -4.275 -7.770 -11.608 1.00 91.50 97 CYS A N 1
ATOM 724 C CA . CYS A 1 97 ? -3.432 -8.576 -10.737 1.00 91.50 97 CYS A CA 1
ATOM 725 C C . CYS A 1 97 ? -2.611 -9.579 -11.568 1.00 91.50 97 CYS A C 1
ATOM 727 O O . CYS A 1 97 ? -3.124 -10.261 -12.451 1.00 91.50 97 CYS A O 1
ATOM 729 N N . GLY A 1 98 ? -1.302 -9.646 -11.316 1.00 92.12 98 GLY A N 1
ATOM 730 C CA . GLY A 1 98 ? -0.371 -10.521 -12.036 1.00 92.12 98 GLY A CA 1
ATOM 731 C C . GLY A 1 98 ? 0.148 -9.981 -13.374 1.00 92.12 98 GLY A C 1
ATOM 732 O O . GLY A 1 98 ? 1.049 -10.590 -13.941 1.00 92.12 98 GLY A O 1
ATOM 733 N N . ALA A 1 99 ? -0.340 -8.837 -13.871 1.00 93.88 99 ALA A N 1
ATOM 734 C CA . ALA A 1 99 ? 0.221 -8.210 -15.075 1.00 93.88 99 ALA A CA 1
ATOM 735 C C . ALA A 1 99 ? 1.626 -7.623 -14.835 1.00 93.88 99 ALA A C 1
ATOM 737 O O . ALA A 1 99 ? 2.457 -7.613 -15.740 1.00 93.88 99 ALA A O 1
ATOM 738 N N . TYR A 1 100 ? 1.890 -7.163 -13.607 1.00 95.19 100 TYR A N 1
ATOM 739 C CA . TYR A 1 100 ? 3.168 -6.584 -13.183 1.00 95.19 100 TYR A CA 1
ATOM 740 C C . TYR A 1 100 ? 3.579 -7.163 -11.821 1.00 95.19 100 TYR A C 1
ATOM 742 O O . TYR A 1 100 ? 3.591 -6.439 -10.827 1.00 95.19 100 TYR A O 1
ATOM 750 N N . PRO A 1 101 ? 3.877 -8.473 -11.740 1.00 94.19 101 PRO A N 1
ATOM 751 C CA . PRO A 1 101 ? 3.947 -9.192 -10.469 1.00 94.19 101 PRO A CA 1
ATOM 752 C C . PRO A 1 101 ? 4.988 -8.610 -9.511 1.00 94.19 101 PRO A C 1
ATOM 754 O O . PRO A 1 101 ? 4.688 -8.460 -8.335 1.00 94.19 101 PRO A O 1
ATOM 757 N N . ALA A 1 102 ? 6.161 -8.196 -10.002 1.00 94.88 102 ALA A N 1
ATOM 758 C CA . ALA A 1 102 ? 7.176 -7.556 -9.164 1.00 94.88 102 ALA A CA 1
ATOM 759 C C . ALA A 1 102 ? 6.666 -6.237 -8.552 1.00 94.88 102 ALA A C 1
ATOM 761 O O . ALA A 1 102 ? 6.712 -6.064 -7.339 1.00 94.88 102 ALA A O 1
ATOM 762 N N . LYS A 1 103 ? 6.078 -5.357 -9.375 1.00 95.19 103 LYS A N 1
ATOM 763 C CA . LYS A 1 103 ? 5.565 -4.027 -8.986 1.00 95.19 103 LYS A CA 1
ATOM 764 C C . LYS A 1 103 ? 4.293 -4.060 -8.125 1.00 95.19 103 LYS A C 1
ATOM 766 O O . LYS A 1 103 ? 3.783 -3.008 -7.752 1.00 95.19 103 LYS A O 1
ATOM 771 N N . GLN A 1 104 ? 3.752 -5.247 -7.863 1.00 95.75 104 GLN A N 1
ATOM 772 C CA . GLN A 1 104 ? 2.548 -5.468 -7.058 1.00 95.75 104 GLN A CA 1
ATOM 773 C C . GLN A 1 104 ? 2.868 -6.081 -5.686 1.00 95.75 104 GLN A C 1
ATOM 775 O O . GLN A 1 104 ? 1.944 -6.384 -4.934 1.00 95.75 104 GLN A O 1
ATOM 780 N N . ARG A 1 105 ? 4.152 -6.290 -5.360 1.00 96.31 105 ARG A N 1
ATOM 781 C CA . ARG A 1 105 ? 4.602 -6.879 -4.093 1.00 96.31 105 ARG A CA 1
ATOM 782 C C . ARG A 1 105 ? 4.819 -5.795 -3.041 1.00 96.31 105 ARG A C 1
ATOM 784 O O . ARG A 1 105 ? 5.637 -4.892 -3.220 1.00 96.31 105 ARG A O 1
ATOM 791 N N . TRP A 1 106 ? 4.129 -5.953 -1.921 1.00 95.62 106 TRP A N 1
ATOM 792 C CA . TRP A 1 106 ? 4.166 -5.068 -0.765 1.00 95.62 106 TRP A CA 1
ATOM 793 C C . TRP A 1 106 ? 4.572 -5.853 0.480 1.00 95.62 106 TRP A C 1
ATOM 795 O O . TRP A 1 106 ? 4.312 -7.051 0.574 1.00 95.62 106 TRP A O 1
ATOM 805 N N . THR A 1 107 ? 5.204 -5.183 1.436 1.00 95.19 107 THR A N 1
ATOM 806 C CA . THR A 1 107 ? 5.472 -5.712 2.779 1.00 95.19 107 THR A CA 1
ATOM 807 C C . THR A 1 107 ? 5.123 -4.654 3.814 1.00 95.19 107 THR A C 1
ATOM 809 O O . THR A 1 107 ? 5.093 -3.462 3.508 1.00 95.19 107 THR A O 1
ATOM 812 N N . SER A 1 108 ? 4.876 -5.078 5.047 1.00 93.50 108 SER A N 1
ATOM 813 C CA . SER A 1 108 ? 4.767 -4.179 6.195 1.00 93.50 108 SER A CA 1
ATOM 814 C C . SER A 1 108 ? 6.102 -4.093 6.949 1.00 93.50 108 SER A C 1
ATOM 816 O O . SER A 1 108 ? 6.885 -5.048 6.941 1.00 93.50 108 SER A O 1
ATOM 818 N N . GLY A 1 109 ? 6.393 -2.946 7.570 1.00 87.81 109 GLY A N 1
ATOM 819 C CA . GLY A 1 109 ? 7.594 -2.727 8.388 1.00 87.81 109 GLY A CA 1
ATOM 820 C C . GLY A 1 109 ? 7.414 -1.605 9.417 1.00 87.81 109 GLY A C 1
ATOM 821 O O . GLY A 1 109 ? 6.378 -0.952 9.439 1.00 87.81 109 GLY A O 1
ATOM 822 N N . GLY A 1 110 ? 8.402 -1.381 10.289 1.00 76.19 110 GLY A N 1
ATOM 823 C CA . GLY A 1 110 ? 8.416 -0.221 11.200 1.00 76.19 110 GLY A CA 1
ATOM 824 C C . GLY A 1 110 ? 7.629 -0.348 12.518 1.00 76.19 110 GLY A C 1
ATOM 825 O O . GLY A 1 110 ? 7.590 0.614 13.277 1.00 76.19 110 GLY A O 1
ATOM 826 N N . GLY A 1 111 ? 7.057 -1.517 12.834 1.00 79.50 111 GLY A N 1
ATOM 827 C CA . GLY A 1 111 ? 6.294 -1.757 14.073 1.00 79.50 111 GLY A CA 1
ATOM 828 C C . GLY A 1 111 ? 4.777 -1.644 13.888 1.00 79.50 111 GLY A C 1
ATOM 829 O O . GLY A 1 111 ? 4.281 -1.810 12.776 1.00 79.50 111 GLY A O 1
ATOM 830 N N . ASP A 1 112 ? 4.036 -1.418 14.976 1.00 80.00 112 ASP A N 1
ATOM 831 C CA . ASP A 1 112 ? 2.603 -1.081 14.952 1.00 80.00 112 ASP A CA 1
ATOM 832 C C . ASP A 1 112 ? 2.421 0.375 15.409 1.00 80.00 112 ASP A C 1
ATOM 834 O O . ASP A 1 112 ? 2.776 0.689 16.551 1.00 80.00 112 ASP A O 1
ATOM 838 N N . PRO A 1 113 ? 1.856 1.261 14.568 1.00 79.12 113 PRO A N 1
ATOM 839 C CA . PRO A 1 113 ? 1.367 1.024 13.199 1.00 79.12 113 PRO A CA 1
ATOM 840 C C . PRO A 1 113 ? 2.492 0.834 12.169 1.00 79.12 113 PRO A C 1
ATOM 842 O O . PRO A 1 113 ? 3.601 1.332 12.350 1.00 79.12 113 PRO A O 1
ATOM 845 N N . SER A 1 114 ? 2.205 0.114 11.079 1.00 87.75 114 SER A N 1
ATOM 846 C CA . SER A 1 114 ? 3.234 -0.334 10.129 1.00 87.75 114 SER A CA 1
ATOM 847 C C . SER A 1 114 ? 3.314 0.547 8.890 1.00 87.75 114 SER A C 1
ATOM 849 O O . SER A 1 114 ? 2.300 0.933 8.321 1.00 87.75 114 SER A O 1
ATOM 851 N N . GLN A 1 115 ? 4.515 0.807 8.394 1.00 90.50 115 GLN A N 1
ATOM 852 C CA . GLN A 1 115 ? 4.719 1.336 7.050 1.00 90.50 115 GLN A CA 1
ATOM 853 C C . GLN A 1 115 ? 4.357 0.282 5.994 1.00 90.50 115 GLN A C 1
ATOM 855 O O . GLN A 1 115 ? 4.601 -0.909 6.194 1.00 90.50 115 GLN A O 1
ATOM 860 N N . LEU A 1 116 ? 3.807 0.722 4.859 1.00 92.94 116 LEU A N 1
ATOM 861 C CA . LEU A 1 116 ? 3.521 -0.118 3.694 1.00 92.94 116 LEU A CA 1
ATOM 862 C C . LEU A 1 116 ? 4.611 0.104 2.641 1.00 92.94 116 LEU A C 1
ATOM 864 O O . LEU A 1 116 ? 4.660 1.164 2.023 1.00 92.94 116 LEU A O 1
ATOM 868 N N . ILE A 1 117 ? 5.485 -0.884 2.458 1.00 93.50 117 ILE A N 1
ATOM 869 C CA . ILE A 1 117 ? 6.755 -0.762 1.734 1.00 93.50 117 ILE A CA 1
ATOM 870 C C . ILE A 1 117 ? 6.683 -1.519 0.403 1.00 93.50 117 ILE A C 1
ATOM 872 O O . ILE A 1 117 ? 6.272 -2.682 0.359 1.00 93.50 117 ILE A O 1
ATOM 876 N N . SER A 1 118 ? 7.126 -0.879 -0.679 1.00 94.12 118 SER A N 1
ATOM 877 C CA . SER A 1 118 ? 7.303 -1.500 -1.994 1.00 94.12 118 SER A CA 1
ATOM 878 C C . SER A 1 118 ? 8.491 -2.462 -1.982 1.00 94.12 118 SER A C 1
ATOM 880 O O . SER A 1 118 ? 9.638 -2.060 -1.775 1.00 94.12 118 SER A O 1
ATOM 882 N N . VAL A 1 119 ? 8.236 -3.747 -2.245 1.00 94.62 119 VAL A N 1
ATOM 883 C CA . VAL A 1 119 ? 9.309 -4.747 -2.369 1.00 94.62 119 VAL A CA 1
ATOM 884 C C . VAL A 1 119 ? 10.100 -4.536 -3.660 1.00 94.62 119 VAL A C 1
ATOM 886 O O . VAL A 1 119 ? 11.319 -4.678 -3.648 1.00 94.62 119 VAL A O 1
ATOM 889 N N . TYR A 1 120 ? 9.419 -4.148 -4.742 1.00 93.00 120 TYR A N 1
ATOM 890 C CA . TYR A 1 120 ? 10.030 -3.867 -6.043 1.00 93.00 120 TYR A CA 1
ATOM 891 C C . TYR A 1 120 ? 11.106 -2.784 -5.960 1.00 93.00 120 TYR A C 1
ATOM 893 O O . TYR A 1 120 ? 12.222 -2.987 -6.430 1.00 93.00 120 TYR A O 1
ATOM 901 N N . GLU A 1 121 ? 10.781 -1.653 -5.334 1.00 89.56 121 GLU A N 1
ATOM 902 C CA . GLU A 1 121 ? 11.715 -0.529 -5.245 1.00 89.56 121 GLU A CA 1
ATOM 903 C C . GLU A 1 121 ? 12.918 -0.885 -4.368 1.00 89.56 121 GLU A C 1
ATOM 905 O O . GLU A 1 121 ? 14.064 -0.677 -4.770 1.00 89.56 121 GLU A O 1
ATOM 910 N N . ARG A 1 122 ? 12.670 -1.552 -3.233 1.00 87.94 122 ARG A N 1
ATOM 911 C CA . ARG A 1 122 ? 13.727 -2.050 -2.345 1.00 87.94 122 ARG A CA 1
ATOM 912 C C . ARG A 1 122 ? 14.692 -3.006 -3.056 1.00 87.94 122 ARG A C 1
ATOM 914 O O . ARG A 1 122 ? 15.896 -2.936 -2.832 1.00 87.94 122 ARG A O 1
ATOM 921 N N . GLU A 1 123 ? 14.177 -3.900 -3.901 1.00 90.19 123 GLU A N 1
ATOM 922 C CA . GLU A 1 123 ? 14.986 -4.835 -4.699 1.00 90.19 123 GLU A CA 1
ATOM 923 C C . GLU A 1 123 ? 15.746 -4.132 -5.846 1.00 90.19 123 GLU A C 1
ATOM 925 O O . GLU A 1 123 ? 16.760 -4.653 -6.311 1.00 90.19 123 GLU A O 1
ATOM 930 N N . SER A 1 124 ? 15.290 -2.953 -6.292 1.00 85.62 124 SER A N 1
ATOM 931 C CA . SER A 1 124 ? 15.876 -2.203 -7.415 1.00 85.62 124 SER A CA 1
ATOM 932 C C . SER A 1 124 ? 17.055 -1.290 -7.049 1.00 85.62 124 SER A C 1
ATOM 934 O O . SER A 1 124 ? 17.883 -1.010 -7.917 1.00 85.62 124 SER A O 1
ATOM 936 N N . GLY A 1 125 ? 17.189 -0.875 -5.783 1.00 68.88 125 GLY A N 1
ATOM 937 C CA . GLY A 1 125 ? 18.389 -0.175 -5.317 1.00 68.88 125 GLY A CA 1
ATOM 938 C C . GLY A 1 125 ? 18.175 0.853 -4.206 1.00 68.88 125 GLY A C 1
ATOM 939 O O . GLY A 1 125 ? 17.719 1.966 -4.441 1.00 68.88 125 GLY A O 1
ATOM 940 N N . SER A 1 126 ? 18.667 0.487 -3.021 1.00 62.41 126 SER A N 1
ATOM 941 C CA . SER A 1 126 ? 19.077 1.314 -1.870 1.00 62.41 126 SER A CA 1
ATOM 942 C C . SER A 1 126 ? 18.027 1.969 -0.977 1.00 62.41 126 SER A C 1
ATOM 944 O O . SER A 1 126 ? 18.337 2.145 0.198 1.00 62.41 126 SER A O 1
ATOM 946 N N . LEU A 1 127 ? 16.832 2.314 -1.453 1.00 81.75 127 LEU A N 1
ATOM 947 C CA . LEU A 1 127 ? 15.845 3.009 -0.616 1.00 81.75 127 LEU A CA 1
ATOM 948 C C . LEU A 1 127 ? 14.620 2.139 -0.342 1.00 81.75 127 LEU A C 1
ATOM 950 O O . LEU A 1 127 ? 14.134 1.407 -1.209 1.00 81.75 127 LEU A O 1
ATOM 954 N N . ASN A 1 128 ? 14.111 2.224 0.885 1.00 87.69 128 ASN A N 1
ATOM 955 C CA . ASN A 1 128 ? 12.793 1.702 1.201 1.00 87.69 128 ASN A CA 1
ATOM 956 C C . ASN A 1 128 ? 11.788 2.744 0.734 1.00 87.69 128 ASN A C 1
ATOM 958 O O . ASN A 1 128 ? 11.821 3.873 1.206 1.00 87.69 128 ASN A O 1
ATOM 962 N N . TYR A 1 129 ? 10.890 2.376 -0.171 1.00 90.62 129 TYR A N 1
ATOM 963 C CA . TYR A 1 129 ? 9.838 3.284 -0.597 1.00 90.62 129 TYR A CA 1
ATOM 964 C C . TYR A 1 129 ? 8.493 2.885 -0.008 1.00 90.62 129 TYR A C 1
ATOM 966 O O . TYR A 1 129 ? 8.030 1.755 -0.179 1.00 90.62 129 TYR A O 1
ATOM 974 N N . CYS A 1 130 ? 7.872 3.836 0.676 1.00 91.94 130 CYS A N 1
ATOM 975 C CA . CYS A 1 130 ? 6.654 3.683 1.444 1.00 91.94 130 CYS A CA 1
ATOM 976 C C . CYS A 1 130 ? 5.481 4.382 0.769 1.00 91.94 130 CYS A C 1
ATOM 978 O O . CYS A 1 130 ? 5.625 5.479 0.228 1.00 91.94 130 CYS A O 1
ATOM 980 N N . VAL A 1 131 ? 4.296 3.785 0.878 1.00 90.81 131 VAL A N 1
ATOM 981 C CA . VAL A 1 131 ? 3.049 4.435 0.467 1.00 90.81 131 VAL A CA 1
ATOM 982 C C . VAL A 1 131 ? 2.782 5.649 1.352 1.00 90.81 131 VAL A C 1
ATOM 984 O O . VAL A 1 131 ? 2.841 5.580 2.586 1.00 90.81 131 VAL A O 1
ATOM 987 N N . GLY A 1 132 ? 2.468 6.765 0.706 1.00 87.44 132 GLY A N 1
ATOM 988 C CA . GLY A 1 132 ? 2.271 8.041 1.367 1.00 87.44 132 GLY A CA 1
ATOM 989 C C . GLY A 1 132 ? 1.558 9.060 0.488 1.00 87.44 132 GLY A C 1
ATOM 990 O O . GLY A 1 132 ? 0.998 8.735 -0.562 1.00 87.44 132 GLY A O 1
ATOM 991 N N . SER A 1 133 ? 1.605 10.317 0.911 1.00 80.06 133 SER A N 1
ATOM 992 C CA . SER A 1 133 ? 1.117 11.453 0.139 1.00 80.06 133 SER A CA 1
ATOM 993 C C . SER A 1 133 ? 1.969 12.694 0.384 1.00 80.06 133 SER A C 1
ATOM 995 O O . SER A 1 133 ? 2.414 12.961 1.499 1.00 80.06 133 SER A O 1
ATOM 997 N N . GLY A 1 134 ? 2.175 13.478 -0.679 1.00 67.62 134 GLY A N 1
ATOM 998 C CA . GLY A 1 134 ? 2.921 14.732 -0.607 1.00 67.62 134 GLY A CA 1
ATOM 999 C C . GLY A 1 134 ? 2.167 15.848 0.122 1.00 67.62 134 GLY A C 1
ATOM 1000 O O . GLY A 1 134 ? 2.809 16.695 0.742 1.00 67.62 134 GLY A O 1
ATOM 1001 N N . PHE A 1 135 ? 0.827 15.851 0.062 1.00 66.06 135 PHE A N 1
ATOM 1002 C CA . PHE A 1 135 ? -0.031 16.881 0.659 1.00 66.06 135 PHE A CA 1
ATOM 1003 C C . PHE A 1 135 ? -1.421 16.327 0.959 1.00 66.06 135 PHE A C 1
ATOM 1005 O O . PHE A 1 135 ? -2.211 16.160 0.043 1.00 66.06 135 PHE A O 1
ATOM 1012 N N . VAL A 1 136 ? -1.774 16.118 2.224 1.00 59.19 136 VAL A N 1
ATOM 1013 C CA . VAL A 1 136 ? -3.153 15.761 2.588 1.00 59.19 136 VAL A CA 1
ATOM 1014 C C . VAL A 1 136 ? -4.022 17.017 2.490 1.00 59.19 136 VAL A C 1
ATOM 1016 O O . VAL A 1 136 ? -4.060 17.834 3.410 1.00 59.19 136 VAL A O 1
ATOM 1019 N N . THR A 1 137 ? -4.719 17.199 1.372 1.00 54.91 137 THR A N 1
ATOM 1020 C CA . THR A 1 137 ? -5.718 18.265 1.239 1.00 54.91 137 THR A CA 1
ATOM 1021 C C . THR A 1 137 ? -7.050 17.783 1.814 1.00 54.91 137 THR A C 1
ATOM 1023 O O . THR A 1 137 ? -7.723 16.943 1.224 1.00 54.91 137 THR A O 1
ATOM 1026 N N . LEU A 1 138 ? -7.442 18.299 2.981 1.00 54.62 138 LEU A N 1
ATOM 1027 C CA . LEU A 1 138 ? -8.782 18.092 3.554 1.00 54.62 138 LEU A CA 1
ATOM 1028 C C . LEU A 1 138 ? -9.828 18.940 2.784 1.00 54.62 138 LEU A C 1
ATOM 1030 O O . LEU A 1 138 ? -9.468 20.043 2.367 1.00 54.62 138 LEU A O 1
ATOM 1034 N N . PRO A 1 139 ? -11.128 18.559 2.653 1.00 52.34 139 PRO A N 1
ATOM 1035 C CA . PRO A 1 139 ? -11.797 17.323 3.082 1.00 52.34 139 PRO A CA 1
ATOM 1036 C C . PRO A 1 139 ? -12.678 16.633 2.003 1.00 52.34 139 PRO A C 1
ATOM 1038 O O . PRO A 1 139 ? -13.486 15.783 2.368 1.00 52.34 139 PRO A O 1
ATOM 1041 N N . ARG A 1 140 ? -12.631 17.017 0.716 1.00 57.00 140 ARG A N 1
ATOM 1042 C CA . ARG A 1 140 ? -13.630 16.547 -0.277 1.00 57.00 140 ARG A CA 1
ATOM 1043 C C . ARG A 1 140 ? -13.126 15.566 -1.323 1.00 57.00 140 ARG A C 1
ATOM 1045 O O . ARG A 1 140 ? -13.906 14.708 -1.721 1.00 57.00 140 ARG A O 1
ATOM 1052 N N . ASP A 1 141 ? -11.863 15.668 -1.716 1.00 60.72 141 ASP A N 1
ATOM 1053 C CA . ASP A 1 141 ? -11.323 14.845 -2.791 1.00 60.72 141 ASP A CA 1
ATOM 1054 C C . ASP A 1 141 ? -10.216 13.930 -2.268 1.00 60.72 141 ASP A C 1
ATOM 1056 O O . ASP A 1 141 ? -9.426 14.336 -1.406 1.00 60.72 141 ASP A O 1
ATOM 1060 N N . PRO A 1 142 ? -10.156 12.685 -2.768 1.00 64.00 142 PRO A N 1
ATOM 1061 C CA . PRO A 1 142 ? -9.102 11.762 -2.411 1.00 64.00 142 PRO A CA 1
ATOM 1062 C C . PRO A 1 142 ? -7.776 12.372 -2.854 1.00 64.00 142 PRO A C 1
ATOM 1064 O O . PRO A 1 142 ? -7.584 12.717 -4.020 1.00 64.00 142 PRO A O 1
ATOM 1067 N N . THR A 1 143 ? -6.841 12.501 -1.928 1.00 73.31 143 THR A N 1
ATOM 1068 C CA . THR A 1 143 ? -5.501 12.942 -2.300 1.00 73.31 143 THR A CA 1
ATOM 1069 C C . THR A 1 143 ? -4.786 11.776 -2.981 1.00 73.31 143 THR A C 1
ATOM 1071 O O . THR A 1 143 ? -4.724 10.714 -2.364 1.00 73.31 143 THR A O 1
ATOM 1074 N N . PRO A 1 144 ? -4.236 11.917 -4.199 1.00 73.75 144 PRO A N 1
ATOM 1075 C CA . PRO A 1 144 ? -3.495 10.835 -4.841 1.00 73.75 144 PRO A CA 1
ATOM 1076 C C . PRO A 1 144 ? -2.387 10.295 -3.931 1.00 73.75 144 PRO A C 1
ATOM 1078 O O . PRO A 1 144 ? -1.616 11.067 -3.356 1.00 73.75 144 PRO A O 1
ATOM 1081 N N . THR A 1 145 ? -2.313 8.973 -3.788 1.00 81.62 145 THR A N 1
ATOM 1082 C CA . THR A 1 145 ? -1.176 8.338 -3.119 1.00 81.62 145 THR A CA 1
ATOM 1083 C C . THR A 1 145 ? -0.002 8.242 -4.071 1.00 81.62 145 THR A C 1
ATOM 1085 O O . THR A 1 145 ? -0.150 7.826 -5.222 1.00 81.62 145 THR A O 1
ATOM 1088 N N . SER A 1 146 ? 1.173 8.539 -3.540 1.00 84.62 146 SER A N 1
ATOM 1089 C CA . SER A 1 146 ? 2.449 8.296 -4.197 1.00 84.62 146 SER A CA 1
ATOM 1090 C C . SER A 1 146 ? 3.317 7.443 -3.268 1.00 84.62 146 SER A C 1
ATOM 1092 O O . SER A 1 146 ? 2.846 6.901 -2.260 1.00 84.62 146 SER A O 1
ATOM 1094 N N . TRP A 1 147 ? 4.576 7.278 -3.630 1.00 84.94 147 TRP A N 1
ATOM 1095 C CA . TRP A 1 147 ? 5.551 6.517 -2.878 1.00 84.94 147 TRP A CA 1
ATOM 1096 C C . TRP A 1 147 ? 6.777 7.391 -2.621 1.00 84.94 147 TRP A C 1
ATOM 1098 O O . TRP A 1 147 ? 7.289 8.051 -3.521 1.00 84.94 147 TRP A O 1
ATOM 1108 N N . PHE A 1 148 ? 7.211 7.423 -1.365 1.00 87.25 148 PHE A N 1
ATOM 1109 C CA . PHE A 1 148 ? 8.301 8.272 -0.884 1.00 87.25 148 PHE A CA 1
ATOM 1110 C C . PHE A 1 148 ? 9.306 7.422 -0.130 1.00 87.25 148 PHE A C 1
ATOM 1112 O O . PHE A 1 148 ? 8.961 6.354 0.372 1.00 87.25 148 PHE A O 1
ATOM 1119 N N . ASP A 1 149 ? 10.540 7.892 -0.038 1.00 89.69 149 ASP A N 1
ATOM 1120 C CA . ASP A 1 149 ? 11.548 7.235 0.780 1.00 89.69 149 ASP A CA 1
ATOM 1121 C C . ASP A 1 149 ? 11.098 7.207 2.259 1.00 89.69 149 ASP A C 1
ATOM 1123 O O . ASP A 1 149 ? 10.859 8.248 2.877 1.00 89.69 149 ASP A O 1
ATOM 1127 N N . CYS A 1 150 ? 10.955 5.994 2.802 1.00 86.62 150 CYS A N 1
ATOM 1128 C CA . CYS A 1 150 ? 10.547 5.689 4.176 1.00 86.62 150 CYS A CA 1
ATOM 1129 C C . CYS A 1 150 ? 11.431 6.359 5.225 1.00 86.62 150 CYS A C 1
ATOM 1131 O O . CYS A 1 150 ? 10.944 6.703 6.303 1.00 86.62 150 CYS A O 1
ATOM 1133 N N . ASP A 1 151 ? 12.718 6.494 4.918 1.00 86.06 151 ASP A N 1
ATOM 1134 C CA . ASP A 1 151 ? 13.748 6.860 5.877 1.00 86.06 151 ASP A CA 1
ATOM 1135 C C . ASP A 1 151 ? 14.045 8.365 5.810 1.00 86.06 151 ASP A C 1
ATOM 1137 O O . ASP A 1 151 ? 14.282 9.001 6.841 1.00 86.06 151 ASP A O 1
ATOM 1141 N N . THR A 1 152 ? 13.988 8.961 4.613 1.00 85.25 152 THR A N 1
ATOM 1142 C CA . THR A 1 152 ? 14.316 10.385 4.413 1.00 85.25 152 THR A CA 1
ATOM 1143 C C . THR A 1 152 ? 13.103 11.314 4.357 1.00 85.25 152 THR A C 1
ATOM 1145 O O . THR A 1 152 ? 13.239 12.503 4.658 1.00 85.25 152 THR A O 1
ATOM 1148 N N . GLU A 1 153 ? 11.902 10.800 4.067 1.00 82.75 153 GLU A N 1
ATOM 1149 C CA . GLU A 1 153 ? 10.664 11.591 3.989 1.00 82.75 153 GLU A CA 1
ATOM 1150 C C . GLU A 1 153 ? 9.561 11.108 4.963 1.00 82.75 153 GLU A C 1
ATOM 1152 O O . GLU A 1 153 ? 8.395 10.980 4.569 1.00 82.75 153 GLU A O 1
ATOM 1157 N N . PRO A 1 154 ? 9.848 10.920 6.272 1.00 75.12 154 PRO A N 1
ATOM 1158 C CA . PRO A 1 154 ? 8.906 10.309 7.216 1.00 75.12 154 PRO A CA 1
ATOM 1159 C C . PRO A 1 154 ? 7.592 11.088 7.376 1.00 75.12 154 PRO A C 1
ATOM 1161 O O . PRO A 1 154 ? 6.559 10.505 7.689 1.00 75.12 154 PRO A O 1
ATOM 1164 N N . ALA A 1 155 ? 7.601 12.404 7.130 1.00 69.69 155 ALA A N 1
ATOM 1165 C CA . ALA A 1 155 ? 6.406 13.250 7.188 1.00 69.69 155 ALA A CA 1
ATOM 1166 C C . ALA A 1 155 ? 5.421 13.013 6.025 1.00 69.69 155 ALA A C 1
ATOM 1168 O O . ALA A 1 155 ? 4.253 13.387 6.129 1.00 69.69 155 ALA A O 1
ATOM 1169 N N . ARG A 1 156 ? 5.890 12.429 4.915 1.00 75.25 156 ARG A N 1
ATOM 1170 C CA . ARG A 1 156 ? 5.090 12.119 3.716 1.00 75.25 156 ARG A CA 1
ATOM 1171 C C . ARG A 1 156 ? 4.712 10.652 3.637 1.00 75.25 156 ARG A C 1
ATOM 1173 O O . ARG A 1 156 ? 3.745 10.302 2.967 1.00 75.25 156 ARG A O 1
ATOM 1180 N N . THR A 1 157 ? 5.450 9.796 4.332 1.00 76.44 157 THR A N 1
ATOM 1181 C CA . THR A 1 157 ? 5.121 8.379 4.458 1.00 76.44 157 THR A CA 1
ATOM 1182 C C . THR A 1 157 ? 4.104 8.178 5.559 1.00 76.44 157 THR A C 1
ATOM 1184 O O . THR A 1 157 ? 4.218 8.755 6.639 1.00 76.44 157 THR A O 1
ATOM 1187 N N . HIS A 1 158 ? 3.097 7.360 5.292 1.00 82.94 158 HIS A N 1
ATOM 1188 C CA . HIS A 1 158 ? 2.060 7.095 6.273 1.00 82.94 158 HIS A CA 1
ATOM 1189 C C . HIS A 1 158 ? 2.285 5.751 6.948 1.00 82.94 158 HIS A C 1
ATOM 1191 O O . HIS A 1 158 ? 2.931 4.848 6.410 1.00 82.94 158 HIS A O 1
ATOM 1197 N N . VAL A 1 159 ? 1.744 5.642 8.154 1.00 88.94 159 VAL A N 1
ATOM 1198 C CA . VAL A 1 159 ? 1.665 4.386 8.890 1.00 88.94 159 VAL A CA 1
ATOM 1199 C C . VAL A 1 159 ? 0.241 3.867 8.803 1.00 88.94 159 VAL A C 1
ATOM 1201 O O . VAL A 1 159 ? -0.720 4.639 8.800 1.00 88.94 159 VAL A O 1
ATOM 1204 N N . TRP A 1 160 ? 0.123 2.553 8.700 1.00 91.50 160 TRP A N 1
ATOM 1205 C CA . TRP A 1 160 ? -1.065 1.877 8.223 1.00 91.50 160 TRP A CA 1
ATOM 1206 C C . TRP A 1 160 ? -1.531 0.807 9.202 1.00 91.50 160 TRP A C 1
ATOM 1208 O O . TRP A 1 160 ? -0.734 0.170 9.899 1.00 91.50 160 TRP A O 1
ATOM 1218 N N . ARG A 1 161 ? -2.843 0.594 9.211 1.00 91.81 161 ARG A N 1
ATOM 1219 C CA . ARG A 1 161 ? -3.537 -0.468 9.931 1.00 91.81 161 ARG A CA 1
ATOM 1220 C C . ARG A 1 161 ? -4.568 -1.133 9.032 1.00 91.81 161 ARG A C 1
ATOM 1222 O O . ARG A 1 161 ? -4.919 -0.620 7.971 1.00 91.81 161 ARG A O 1
ATOM 1229 N N . TRP A 1 162 ? -5.010 -2.308 9.448 1.00 90.62 162 TRP A N 1
ATOM 1230 C CA . TRP A 1 162 ? -5.946 -3.143 8.718 1.00 90.62 162 TRP A CA 1
ATOM 1231 C C . TRP A 1 162 ? -7.139 -3.506 9.589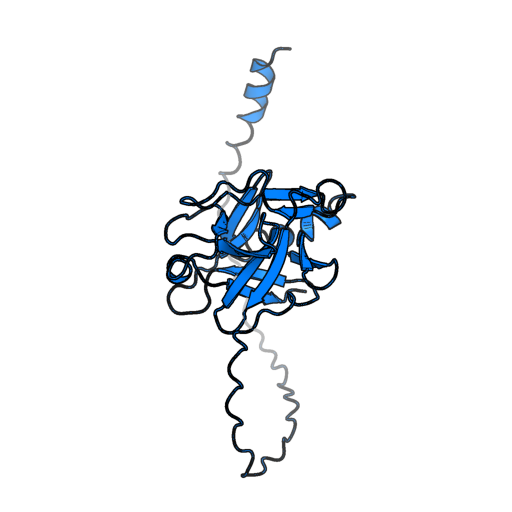 1.00 90.62 162 TRP A C 1
ATOM 1233 O O . TRP A 1 162 ? -6.965 -4.020 10.695 1.00 90.62 162 TRP A O 1
ATOM 1243 N N . GLN A 1 163 ? -8.338 -3.311 9.049 1.00 89.88 163 GLN A N 1
ATOM 1244 C CA . GLN A 1 163 ? -9.587 -3.750 9.651 1.00 89.88 163 GLN A CA 1
ATOM 1245 C C . GLN A 1 163 ? -10.173 -4.900 8.813 1.00 89.88 163 GLN A C 1
ATOM 1247 O O . GLN A 1 163 ? -10.925 -4.659 7.865 1.00 89.88 163 GLN A O 1
ATOM 1252 N N . PRO A 1 164 ? -9.848 -6.173 9.119 1.00 86.00 164 PRO A N 1
ATOM 1253 C CA . PRO A 1 164 ? -10.235 -7.310 8.279 1.00 86.00 164 PRO A CA 1
ATOM 1254 C C . PRO A 1 164 ? -11.743 -7.530 8.192 1.00 86.00 164 PRO A C 1
ATOM 1256 O O . PRO A 1 164 ? -12.206 -8.003 7.161 1.00 86.00 164 PRO A O 1
ATOM 1259 N N . GLY A 1 165 ? -12.500 -7.206 9.245 1.00 84.25 165 GLY A N 1
ATOM 1260 C CA . GLY A 1 165 ? -13.957 -7.357 9.266 1.00 84.25 165 GLY A CA 1
ATOM 1261 C C . GLY A 1 165 ? -14.672 -6.479 8.239 1.00 84.25 165 GLY A C 1
ATOM 1262 O O . GLY A 1 165 ? -15.650 -6.919 7.644 1.00 84.25 165 GLY A O 1
ATOM 1263 N N . GLU A 1 166 ? -14.143 -5.281 7.983 1.00 84.38 166 GLU A N 1
ATOM 1264 C CA . GLU A 1 166 ? -14.695 -4.334 7.000 1.00 84.38 166 GLU A CA 1
ATOM 1265 C C . GLU A 1 166 ? -13.906 -4.320 5.690 1.00 84.38 166 GLU A C 1
ATOM 1267 O O . GLU A 1 166 ? -14.330 -3.734 4.698 1.00 84.38 166 GLU A O 1
ATOM 1272 N N . HIS A 1 167 ? -12.771 -5.017 5.662 1.00 86.94 167 HIS A N 1
ATOM 1273 C CA . HIS A 1 167 ? -11.834 -5.015 4.557 1.00 86.94 167 HIS A CA 1
ATOM 1274 C C . HIS A 1 167 ? -11.266 -3.619 4.225 1.00 86.94 167 HIS A C 1
ATOM 1276 O O . HIS A 1 167 ? -11.066 -3.276 3.056 1.00 86.94 167 HIS A O 1
ATOM 1282 N N . GLU A 1 168 ? -10.965 -2.824 5.252 1.00 88.12 168 GLU A N 1
ATOM 1283 C CA . GLU A 1 168 ? -10.499 -1.437 5.125 1.00 88.12 168 GLU A CA 1
ATOM 1284 C C . GLU A 1 168 ? -9.027 -1.292 5.549 1.00 88.12 168 GLU A C 1
ATOM 1286 O O . GLU A 1 168 ? -8.613 -1.796 6.594 1.00 88.12 168 GLU A O 1
ATOM 1291 N N . ILE A 1 169 ? -8.219 -0.604 4.730 1.00 89.75 169 ILE A N 1
ATOM 1292 C CA . ILE A 1 169 ? -6.836 -0.233 5.070 1.00 89.75 169 ILE A CA 1
ATOM 1293 C C . ILE A 1 169 ? -6.844 1.214 5.543 1.00 89.75 169 ILE A C 1
ATOM 1295 O O . ILE A 1 169 ? -7.168 2.124 4.774 1.00 89.75 169 ILE A O 1
ATOM 1299 N N . HIS A 1 170 ? -6.464 1.420 6.797 1.00 89.38 170 HIS A N 1
ATOM 1300 C CA . HIS A 1 170 ? -6.420 2.729 7.423 1.00 89.38 170 HIS A CA 1
ATOM 1301 C C . HIS A 1 170 ? -5.021 3.303 7.400 1.00 89.38 170 HIS A C 1
ATOM 1303 O O . HIS A 1 170 ? -4.060 2.581 7.642 1.00 89.38 170 HIS A O 1
ATOM 1309 N N . TRP A 1 171 ? -4.906 4.606 7.178 1.00 89.06 171 TRP A N 1
ATOM 1310 C CA . TRP A 1 171 ? -3.692 5.349 7.496 1.00 89.06 171 TRP A CA 1
ATOM 1311 C C . TRP A 1 171 ? -3.937 6.242 8.704 1.00 89.06 171 TRP A C 1
ATOM 1313 O O . TRP A 1 171 ? -5.035 6.769 8.891 1.00 89.06 171 TRP A O 1
ATOM 1323 N N . LEU A 1 172 ? -2.910 6.403 9.530 1.00 85.12 172 LEU A N 1
ATOM 1324 C CA . LEU A 1 172 ? -2.949 7.260 10.707 1.00 85.12 172 LEU A CA 1
ATOM 1325 C C . LEU A 1 172 ? -2.180 8.544 10.433 1.00 85.12 172 LEU A C 1
ATOM 1327 O O . LEU A 1 172 ? -1.082 8.510 9.871 1.00 85.12 172 LEU A O 1
ATOM 1331 N N . TYR A 1 173 ? -2.735 9.669 10.878 1.00 77.38 173 TYR A N 1
ATOM 1332 C CA . TYR A 1 173 ? -2.091 10.967 10.738 1.00 77.38 173 TYR A CA 1
ATOM 1333 C C . TYR A 1 173 ? -2.270 11.865 11.955 1.00 77.38 173 TYR A C 1
ATOM 1335 O O . TYR A 1 173 ? -3.323 11.848 12.600 1.00 77.38 173 TYR A O 1
ATOM 1343 N N . PRO A 1 174 ? -1.2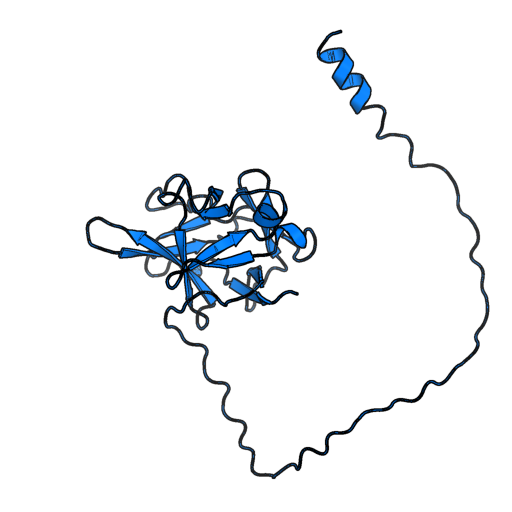47 12.672 12.280 1.00 72.75 174 PRO A N 1
ATOM 1344 C CA . PRO A 1 174 ? -1.352 13.647 13.345 1.00 72.75 174 PRO A CA 1
ATOM 1345 C C . PRO A 1 174 ? -2.293 14.788 12.942 1.00 72.75 174 PRO A C 1
ATOM 1347 O O . PRO A 1 174 ? -2.334 15.239 11.799 1.00 72.75 174 PRO A O 1
ATOM 1350 N N . THR A 1 175 ? -3.029 15.286 13.923 1.00 74.88 1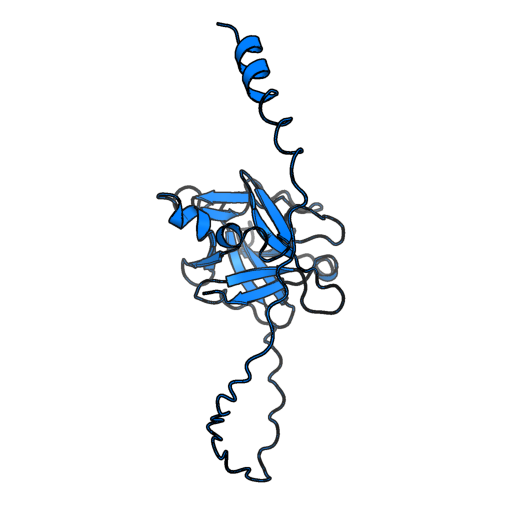75 THR A N 1
ATOM 1351 C CA . THR A 1 175 ? -3.902 16.459 13.869 1.00 74.88 175 THR A CA 1
ATOM 1352 C C . THR A 1 175 ? -3.625 17.337 15.083 1.00 74.88 175 THR A C 1
ATOM 1354 O O . THR A 1 175 ? -3.006 16.897 16.053 1.00 74.88 175 THR A O 1
ATOM 1357 N N . ASN A 1 176 ? -4.147 18.565 15.084 1.00 75.25 176 ASN A N 1
ATOM 1358 C CA . ASN A 1 176 ? -4.016 19.472 16.230 1.00 75.25 176 ASN A CA 1
ATOM 1359 C C . ASN A 1 176 ? -4.616 18.903 17.531 1.00 75.25 176 ASN A C 1
ATOM 1361 O O . ASN A 1 176 ? -4.262 19.354 18.615 1.00 75.25 176 ASN A O 1
ATOM 1365 N N . THR A 1 177 ? -5.528 17.932 17.434 1.00 81.25 177 THR A N 1
ATOM 1366 C CA . THR A 1 177 ? -6.257 17.347 18.569 1.00 81.25 177 THR A CA 1
ATOM 1367 C C . THR A 1 177 ? -5.815 15.922 18.913 1.00 81.25 177 THR A C 1
ATOM 1369 O O . THR A 1 177 ? -6.436 15.289 19.762 1.00 81.25 177 THR A O 1
ATOM 1372 N N . GLY A 1 178 ? -4.772 15.394 18.265 1.00 83.62 178 GLY A N 1
ATOM 1373 C CA . GLY A 1 178 ? -4.308 14.015 18.448 1.00 83.62 178 GLY A CA 1
ATOM 1374 C C . GLY A 1 178 ? -4.123 13.283 17.122 1.00 83.62 178 GLY A C 1
ATOM 1375 O O . GLY A 1 178 ? -3.787 13.900 16.118 1.00 83.62 178 GLY A O 1
ATOM 1376 N N . THR A 1 179 ? -4.357 11.974 17.093 1.00 80.75 179 THR A N 1
ATOM 1377 C CA . THR A 1 179 ? -4.236 11.158 15.870 1.00 80.75 179 THR A CA 1
ATOM 1378 C C . THR A 1 179 ? -5.611 10.933 15.252 1.00 80.75 179 THR A C 1
ATOM 1380 O O . THR A 1 179 ? -6.562 10.626 15.965 1.00 80.75 179 THR A O 1
ATOM 1383 N N . SER A 1 180 ? -5.719 11.085 13.935 1.00 82.00 180 SER A N 1
ATOM 1384 C CA . SER A 1 180 ? -6.909 10.742 13.153 1.00 82.00 180 SER A CA 1
ATOM 1385 C C . SER A 1 180 ? -6.620 9.593 12.191 1.00 82.00 180 SER A C 1
ATOM 1387 O O . SER A 1 180 ? -5.463 9.289 11.897 1.00 82.00 180 SER A O 1
ATOM 1389 N N . THR A 1 181 ? -7.686 8.955 11.716 1.00 83.00 181 THR A N 1
ATOM 1390 C CA . THR A 1 181 ? -7.650 7.876 10.728 1.00 83.00 181 THR A CA 1
ATOM 1391 C C . THR A 1 181 ? -8.201 8.361 9.391 1.00 83.00 181 THR A C 1
ATOM 1393 O O . THR A 1 181 ? -9.120 9.180 9.316 1.00 83.00 181 THR A O 1
ATOM 1396 N N . GLY A 1 182 ? -7.650 7.838 8.307 1.00 84.00 182 GLY A N 1
ATOM 1397 C CA . GLY A 1 182 ? -8.267 7.883 6.989 1.00 84.00 182 GLY A CA 1
ATOM 1398 C C . GLY A 1 182 ? -8.123 6.541 6.286 1.00 84.00 182 GLY A C 1
ATOM 1399 O O . GLY A 1 182 ? -7.618 5.589 6.868 1.00 84.00 182 GLY A O 1
ATOM 1400 N N . TYR A 1 183 ? -8.537 6.470 5.026 1.00 86.00 183 TYR A N 1
ATOM 1401 C CA . TYR A 1 183 ? -8.599 5.246 4.234 1.00 86.00 183 TYR A CA 1
ATOM 1402 C C . TYR A 1 183 ? -7.647 5.294 3.042 1.00 86.00 183 TYR A C 1
ATOM 1404 O O . TYR A 1 183 ? -7.551 6.329 2.375 1.00 86.00 183 TYR A O 1
ATOM 1412 N N . LEU A 1 184 ? -7.025 4.154 2.720 1.00 85.25 184 LEU A N 1
ATOM 1413 C CA . LEU A 1 184 ? -6.543 3.906 1.364 1.00 85.25 184 LEU A CA 1
ATOM 1414 C C . LEU A 1 184 ? -7.772 3.760 0.460 1.00 85.25 184 LEU A C 1
ATOM 1416 O O . LEU A 1 184 ? -8.455 2.736 0.449 1.00 85.25 184 LEU A O 1
ATOM 1420 N N . ALA A 1 185 ? -8.092 4.827 -0.253 1.00 78.94 185 ALA A N 1
ATOM 1421 C CA . ALA A 1 185 ? -9.286 4.955 -1.054 1.00 78.94 185 ALA A CA 1
ATOM 1422 C C . ALA A 1 185 ? -9.047 4.476 -2.488 1.00 78.94 185 ALA A C 1
ATOM 1424 O O . ALA A 1 185 ? -8.113 4.888 -3.177 1.00 78.94 185 ALA A O 1
ATOM 1425 N N . ALA A 1 186 ? -9.982 3.671 -2.974 1.00 74.44 186 ALA A N 1
ATOM 1426 C CA . ALA A 1 186 ? -10.181 3.412 -4.389 1.00 74.44 186 ALA A CA 1
ATOM 1427 C C . ALA A 1 186 ? -11.625 3.797 -4.710 1.00 74.44 186 ALA A C 1
ATOM 1429 O O . ALA A 1 186 ? -12.533 2.980 -4.538 1.00 74.44 186 ALA A O 1
ATOM 1430 N N . HIS A 1 187 ? -11.852 5.059 -5.093 1.00 66.38 187 HIS A N 1
ATOM 1431 C CA . HIS A 1 187 ? -13.199 5.557 -5.388 1.00 66.38 187 HIS A CA 1
ATOM 1432 C C . HIS A 1 187 ? -13.922 4.644 -6.379 1.00 66.38 187 HIS A C 1
ATOM 1434 O O . HIS A 1 187 ? -13.336 4.193 -7.368 1.00 66.38 187 HIS A O 1
ATOM 1440 N N . LEU A 1 188 ? -15.214 4.426 -6.137 1.00 56.31 188 LEU A N 1
ATOM 1441 C CA . LEU A 1 188 ? -16.132 3.838 -7.108 1.00 56.31 188 LEU A CA 1
ATOM 1442 C C . LEU A 1 188 ? -16.225 4.776 -8.329 1.00 56.31 188 LEU A C 1
ATOM 1444 O O . LEU A 1 188 ? -17.021 5.709 -8.339 1.00 56.31 188 LEU A O 1
ATOM 1448 N N . GLY A 1 189 ? -15.352 4.580 -9.322 1.00 55.19 189 GLY A N 1
ATOM 1449 C CA . GLY A 1 189 ? -15.285 5.390 -10.547 1.00 55.19 189 GLY A CA 1
ATOM 1450 C C . GLY A 1 189 ? -13.947 6.089 -10.813 1.00 55.19 189 GLY A C 1
ATOM 1451 O O . GLY A 1 189 ? -13.761 6.574 -11.921 1.00 55.19 189 GLY A O 1
ATOM 1452 N N . SER A 1 190 ? -13.008 6.105 -9.854 1.00 60.22 190 SER A N 1
ATOM 1453 C CA . SER A 1 190 ? -11.592 6.362 -10.168 1.00 60.22 190 SER A CA 1
ATOM 1454 C C . SER A 1 190 ? -10.972 5.025 -10.544 1.00 60.22 190 SER A C 1
ATOM 1456 O O . SER A 1 190 ? -10.759 4.149 -9.700 1.00 60.22 190 SER A O 1
ATOM 1458 N N . ASP A 1 191 ? -10.772 4.837 -11.835 1.00 59.06 191 ASP A N 1
ATOM 1459 C CA . ASP A 1 191 ? -10.369 3.588 -12.464 1.00 59.06 191 ASP A CA 1
ATOM 1460 C C . ASP A 1 191 ? -8.854 3.369 -12.457 1.00 59.06 191 ASP A C 1
ATOM 1462 O O . ASP A 1 191 ? -8.400 2.262 -12.748 1.00 59.06 191 ASP A O 1
ATOM 1466 N N . HIS A 1 192 ? -8.049 4.380 -12.109 1.00 70.38 192 HIS A N 1
ATOM 1467 C CA . HIS A 1 192 ? -6.612 4.303 -12.382 1.00 70.38 192 HIS A CA 1
ATOM 1468 C C . HIS A 1 192 ? -5.675 4.636 -11.224 1.00 70.38 192 HIS A C 1
ATOM 1470 O O . HIS A 1 192 ? -4.573 4.095 -11.230 1.00 70.38 192 HIS A O 1
ATOM 1476 N N . ILE A 1 193 ? -6.062 5.452 -10.236 1.00 76.25 193 ILE A N 1
ATOM 1477 C CA . ILE A 1 193 ? -5.131 5.949 -9.203 1.00 76.25 193 ILE A CA 1
ATOM 1478 C C . ILE A 1 193 ? -5.685 5.689 -7.798 1.00 76.25 193 ILE A C 1
ATOM 1480 O O . ILE A 1 193 ? -6.865 5.936 -7.531 1.00 76.25 193 ILE A O 1
ATOM 1484 N N . ALA A 1 194 ? -4.825 5.189 -6.908 1.00 79.12 194 ALA A N 1
ATOM 1485 C CA . ALA A 1 194 ? -5.124 5.051 -5.487 1.00 79.12 194 ALA A CA 1
ATOM 1486 C C . ALA A 1 194 ? -5.053 6.415 -4.783 1.00 79.12 194 ALA A C 1
ATOM 1488 O O . ALA A 1 194 ? -4.230 7.265 -5.121 1.00 79.12 194 ALA A O 1
ATOM 1489 N N . GLY A 1 195 ? -5.927 6.642 -3.808 1.00 81.12 195 GLY A N 1
ATOM 1490 C CA . GLY A 1 195 ? -5.989 7.901 -3.075 1.00 81.12 195 GLY A CA 1
ATOM 1491 C C . GLY A 1 195 ? -6.066 7.717 -1.566 1.00 81.12 195 GLY A C 1
ATOM 1492 O O . GLY A 1 195 ? -6.194 6.607 -1.062 1.00 81.12 195 GLY A O 1
ATOM 1493 N N . LEU A 1 196 ? -6.009 8.830 -0.844 1.00 78.69 196 LEU A N 1
ATOM 1494 C CA . LEU A 1 196 ? -6.255 8.931 0.588 1.00 78.69 196 LEU A CA 1
ATOM 1495 C C . LEU A 1 196 ? -7.528 9.722 0.815 1.00 78.69 196 LEU A C 1
ATOM 1497 O O . LEU A 1 196 ? -7.638 10.852 0.340 1.00 78.69 196 LEU A O 1
ATOM 1501 N N . ALA A 1 197 ? -8.453 9.164 1.585 1.00 77.31 197 ALA A N 1
ATOM 1502 C CA . ALA A 1 197 ? -9.638 9.881 2.038 1.00 77.31 197 ALA A CA 1
ATOM 1503 C C . ALA A 1 197 ? -9.647 9.978 3.572 1.00 77.31 197 ALA A C 1
ATOM 1505 O O . ALA A 1 197 ? -9.252 9.018 4.234 1.00 77.31 197 ALA A O 1
ATOM 1506 N N . PRO A 1 198 ? -10.076 11.102 4.170 1.00 74.25 198 PRO A N 1
ATOM 1507 C CA . PRO A 1 198 ? -10.264 11.187 5.617 1.00 74.25 198 PRO A CA 1
ATOM 1508 C C . PRO A 1 198 ? -11.393 10.256 6.082 1.00 74.25 198 PRO A C 1
ATOM 1510 O O . PRO A 1 198 ? -12.343 10.008 5.333 1.00 74.25 198 PRO A O 1
ATOM 1513 N N . SER A 1 199 ? -11.321 9.768 7.326 1.00 73.25 199 SER A N 1
ATOM 1514 C CA . SER A 1 199 ? -12.423 8.999 7.901 1.00 73.25 199 SER A CA 1
ATOM 1515 C C . SER A 1 199 ? -13.578 9.918 8.276 1.00 73.25 199 SER A C 1
ATOM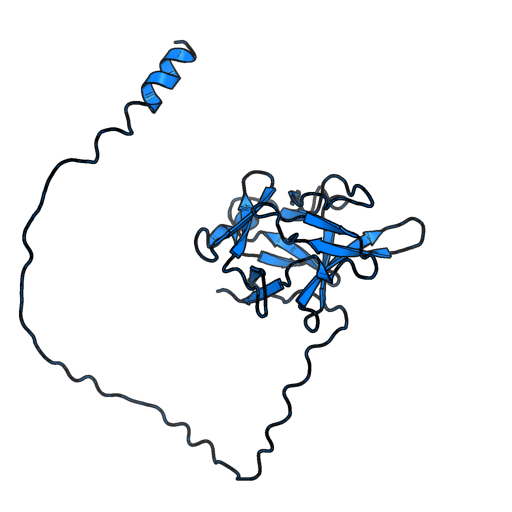 1517 O O . SER A 1 199 ? -13.573 10.588 9.307 1.00 73.25 199 SER A O 1
ATOM 1519 N N . VAL A 1 200 ? -14.567 9.990 7.389 1.00 70.12 200 VAL A N 1
ATOM 1520 C CA . VAL A 1 200 ? -15.823 10.705 7.615 1.00 70.12 200 VAL A CA 1
ATOM 1521 C C . VAL A 1 200 ? -16.941 9.674 7.661 1.00 70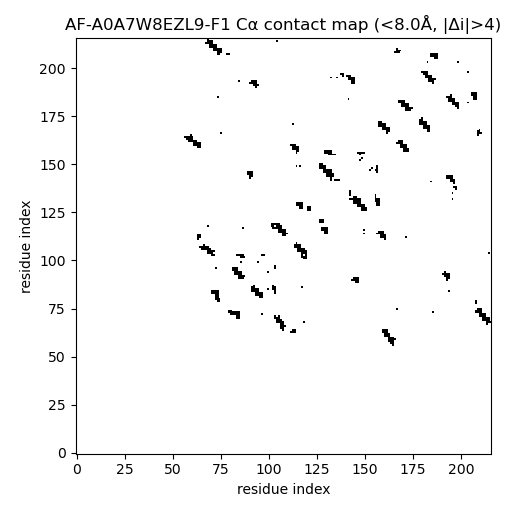.12 200 VAL A C 1
ATOM 1523 O O . VAL A 1 200 ? -17.023 8.788 6.806 1.00 70.12 200 VAL A O 1
ATOM 1526 N N . ALA A 1 201 ? -17.808 9.776 8.669 1.00 63.72 201 ALA A N 1
ATOM 1527 C CA . ALA A 1 201 ? -18.910 8.841 8.861 1.00 63.72 201 ALA A CA 1
ATOM 1528 C C . ALA A 1 201 ? -19.737 8.680 7.570 1.00 63.72 201 ALA A C 1
ATOM 1530 O O . ALA A 1 201 ? -20.250 9.654 7.021 1.00 63.72 201 ALA A O 1
ATOM 1531 N N . GLY A 1 202 ? -19.864 7.440 7.090 1.00 60.94 202 GLY A N 1
ATOM 1532 C CA . GLY A 1 202 ? -20.635 7.098 5.890 1.00 60.94 202 GLY A CA 1
ATOM 1533 C C . GLY A 1 202 ? -19.892 7.221 4.553 1.00 60.94 202 GLY A C 1
ATOM 1534 O O . GLY A 1 202 ? -20.406 6.717 3.555 1.00 60.94 202 GLY A O 1
ATOM 1535 N N . GLU A 1 203 ? -18.692 7.811 4.511 1.00 66.50 203 GLU A N 1
ATOM 1536 C CA . GLU A 1 203 ? -17.876 7.880 3.285 1.00 66.50 203 GLU A CA 1
ATOM 1537 C C . GLU A 1 203 ? -17.196 6.547 2.958 1.00 66.50 203 GLU A C 1
ATOM 1539 O O . GLU A 1 203 ? -16.969 6.263 1.786 1.00 66.50 203 GLU A O 1
ATOM 1544 N N . SER A 1 204 ? -16.938 5.687 3.953 1.00 63.56 204 SER A N 1
ATOM 1545 C CA . SER A 1 204 ? -16.233 4.416 3.726 1.00 63.56 204 SER A CA 1
ATOM 1546 C C . SER A 1 204 ? -16.938 3.504 2.711 1.00 63.56 204 SER A C 1
ATOM 1548 O O . SER A 1 204 ? -16.301 2.880 1.867 1.00 63.56 204 SER A O 1
ATOM 1550 N N . ARG A 1 205 ? -18.278 3.562 2.666 1.00 62.94 205 ARG A N 1
ATOM 1551 C CA . ARG A 1 205 ? -19.128 2.851 1.692 1.00 62.94 205 ARG A CA 1
ATOM 1552 C C . ARG A 1 205 ? -18.916 3.278 0.236 1.00 62.94 205 ARG A C 1
ATOM 1554 O O . ARG A 1 205 ? -19.426 2.613 -0.664 1.00 62.94 205 ARG A O 1
ATOM 1561 N N . LYS A 1 206 ? -18.240 4.404 -0.011 1.00 67.12 206 LYS A N 1
ATOM 1562 C CA . LYS A 1 206 ? -17.937 4.905 -1.360 1.00 67.12 206 LYS A CA 1
ATOM 1563 C C . LYS A 1 206 ? -16.606 4.389 -1.907 1.00 67.12 206 LYS A C 1
ATOM 1565 O O . LYS A 1 206 ? -16.282 4.672 -3.064 1.00 67.12 206 LYS A O 1
ATOM 1570 N N . PHE A 1 207 ? -15.841 3.654 -1.104 1.00 73.31 207 PHE A N 1
ATOM 1571 C CA . PHE A 1 207 ? -14.561 3.083 -1.499 1.00 73.31 207 PHE A CA 1
ATOM 1572 C C . PHE A 1 207 ? -14.687 1.583 -1.739 1.00 73.31 207 PHE A C 1
ATOM 1574 O O . PHE A 1 207 ? -15.555 0.907 -1.191 1.00 73.31 207 PHE A O 1
ATOM 1581 N N . ARG A 1 208 ? -13.824 1.062 -2.610 1.00 75.94 208 ARG A N 1
ATOM 1582 C CA . ARG A 1 208 ? -13.690 -0.381 -2.805 1.00 75.94 208 ARG A CA 1
ATOM 1583 C C . ARG A 1 208 ? -12.939 -0.989 -1.617 1.00 75.94 208 ARG A C 1
ATOM 1585 O O . ARG A 1 208 ? -11.933 -0.438 -1.178 1.00 75.94 208 ARG A O 1
ATOM 1592 N N . ASN A 1 209 ? -13.419 -2.141 -1.155 1.00 85.94 209 ASN A N 1
ATOM 1593 C CA . ASN A 1 209 ? -12.777 -2.944 -0.115 1.00 85.94 209 ASN A CA 1
ATOM 1594 C C . ASN A 1 209 ? -11.423 -3.487 -0.582 1.00 85.94 209 ASN A C 1
ATOM 1596 O O . ASN A 1 209 ? -11.169 -3.590 -1.780 1.00 85.94 209 ASN A O 1
ATOM 1600 N N . TRP A 1 210 ? -10.587 -3.919 0.354 1.00 88.00 210 TRP A N 1
ATOM 1601 C CA . TRP A 1 210 ? -9.280 -4.500 0.073 1.00 88.00 210 TRP A CA 1
ATOM 1602 C C . TRP A 1 210 ? -9.225 -5.989 0.407 1.00 88.00 210 TRP A C 1
ATOM 1604 O O . TRP A 1 210 ? -9.899 -6.508 1.293 1.00 88.00 210 TRP A O 1
ATOM 1614 N N . THR A 1 211 ? -8.381 -6.712 -0.309 1.00 90.12 211 THR A N 1
ATOM 1615 C CA . THR A 1 211 ? -7.977 -8.068 0.045 1.00 90.12 211 THR A CA 1
ATOM 1616 C C . THR A 1 211 ? -6.463 -8.112 0.075 1.00 90.12 211 THR A C 1
ATOM 1618 O O . THR A 1 211 ? -5.801 -7.741 -0.895 1.00 90.12 211 THR A O 1
ATOM 1621 N N . ILE A 1 212 ? -5.916 -8.572 1.196 1.00 91.69 212 ILE A N 1
ATOM 1622 C CA . ILE A 1 212 ? -4.487 -8.830 1.330 1.00 91.69 212 ILE A CA 1
ATOM 1623 C C . ILE A 1 212 ? -4.247 -10.266 0.875 1.00 91.69 212 ILE A C 1
ATOM 1625 O O . ILE A 1 212 ? -4.697 -11.210 1.521 1.00 91.69 212 ILE A O 1
ATOM 1629 N N . VAL A 1 213 ? -3.580 -10.423 -0.266 1.00 92.19 213 VAL A N 1
ATOM 1630 C CA . VAL A 1 213 ? -3.311 -11.725 -0.885 1.00 92.19 213 VAL A CA 1
ATOM 1631 C C . VAL A 1 213 ? -1.836 -12.063 -0.678 1.00 92.19 213 VAL A C 1
ATOM 1633 O O . VAL A 1 213 ? -0.996 -11.425 -1.318 1.00 92.19 213 VAL A O 1
ATOM 1636 N N . PRO A 1 214 ? -1.488 -13.041 0.179 1.00 94.00 214 PRO A N 1
ATOM 1637 C CA . PRO A 1 214 ? -0.104 -13.476 0.348 1.00 94.00 214 PRO A CA 1
ATOM 1638 C C . PRO A 1 214 ? 0.521 -13.897 -0.986 1.00 94.00 214 PRO A C 1
ATOM 1640 O O . PRO A 1 214 ? -0.160 -14.467 -1.845 1.00 94.00 214 PRO A O 1
ATOM 1643 N N . VAL A 1 215 ? 1.810 -13.615 -1.165 1.00 92.50 215 VAL A N 1
ATOM 1644 C CA . VAL A 1 215 ? 2.591 -14.074 -2.320 1.00 92.50 215 VAL A CA 1
ATOM 1645 C C . VAL A 1 215 ? 3.970 -14.546 -1.880 1.00 92.50 215 VAL A C 1
ATOM 1647 O O . VAL A 1 215 ? 4.509 -14.050 -0.892 1.00 92.50 215 VAL A O 1
ATOM 1650 N N . GLU A 1 216 ? 4.510 -15.509 -2.622 1.00 81.06 216 GLU A N 1
ATOM 1651 C CA . GLU A 1 216 ? 5.871 -16.029 -2.442 1.00 81.06 216 GLU A CA 1
ATOM 1652 C C . GLU A 1 216 ? 6.937 -15.062 -2.999 1.00 81.06 216 GLU A C 1
ATOM 1654 O O . GLU A 1 216 ? 6.658 -14.320 -3.977 1.00 81.06 216 GLU A O 1
#

pLDDT: mean 71.3, std 20.04, range [32.34, 96.31]

Secondary structure (DSSP, 8-state):
--HHHHHHHHHTTSSSS------------------------------TT---PPPPPPP-S-EEPPSSEEEEEE-SSTT--SEEEEE-SSSEEEEETTSSTGGG-EEEESSSSEEEEEHHHHHHSS--EEEE-S----SSSPEEPEEEETTT-TTTBPEEEEETTTTEEEEEEEETTEEEEEEEE-BTT--SB-EEEE--TTTGGGB--EEEEE--

Sequence (216 aa):
MTWADRARLRVGALLRYGDRAAGAWPQRRRRSARAAVAALAMTAVLTPNATLSPAAAAPTADMPLPSGVFRLQLGSGRHGTDECLTVADYDLVFRKCGAYPAKQRWTSGGGDPSQLISVYERESGSLNYCVGSGFVTLPRDPTPTSWFDCDTEPARTHVWRWQPGEHEIHWLYPTNTGTSTGYLAAHLGSDHIAGLAPSVAGESRKFRNWTIVPVE

Nearest PDB structures (foldseek):
  3kmv-assembly7_G  TM=6.576E-01  e=1.479E-03  Acetivibrio thermocellus ATCC 27405
  3ila-assembly7_G  TM=6.128E-01  e=2.628E-02  Oryctolagus cuniculus
  1sr4-assembly1_A  TM=5.166E-01  e=1.155E-02  [Haemophilus] ducreyi
  7wns-assembly1_A  TM=4.854E-01  e=1.655E-02  Bombyx mori

Mean predicted aligned error: 15.26 Å

Radius of gyration: 24.29 Å; Cα contacts (8 Å, |Δi|>4): 381; chains: 1; bounding box: 44×64×61 Å

Solvent-accessible surface area (backbone atoms only — not comparable to full-atom values): 12889 Å² total; per-residue (Å²): 139,56,80,70,61,61,54,60,69,67,67,71,76,81,82,81,89,84,79,90,75,97,74,83,87,82,91,76,81,88,80,91,74,93,75,82,86,79,78,82,75,75,82,70,81,78,62,97,74,74,69,77,70,75,79,75,77,58,52,75,55,80,36,61,53,67,81,58,46,24,30,50,30,38,26,64,68,100,78,46,47,73,28,20,51,24,68,50,99,76,37,32,27,51,39,56,60,73,77,51,57,60,44,26,32,32,31,48,41,88,61,83,60,13,32,44,30,38,46,42,50,42,75,72,62,92,44,53,30,13,44,21,39,95,61,87,58,83,90,83,58,60,29,63,30,26,68,35,44,48,84,84,37,53,92,36,29,37,32,28,31,29,19,68,48,72,24,42,45,32,34,54,44,83,51,101,90,46,76,46,55,22,32,64,28,33,44,81,82,53,78,49,54,35,18,39,33,75,70,47,93,80,53,68,80,53,36,52,30,43,34,84,42,78,50,135

Organism: Streptomyces eurocidicus (NCBI:txid66423)

Foldseek 3Di:
DDPVVVVVVVVVPPPPDDDDDDDDDDDDDDDDDDDDDPDPDPPPPPPVPPDPDPPPQQAQDWDEDDAAKWWKFWADDDPGDQWTFFADPWATKTDRDPPHPQRRIWGWDDPVLTWIWRPNVVVVDDFTWTWFAPDPDDADDFGFITIDGVPPCVQGTWGWIARVNQLWIWTWDADPVGIFIWTQFDFPPNRITTGIHGDDPPCVVRGTGIDIGHDD